Protein AF-A0A8T2Q0E3-F1 (afdb_monomer_lite)

Secondary structure (DSSP, 8-state):
--EEEEEEEEEEEEEEE-TTS-EEEEEEEEEEEEEEE-SSEEEEEEEEEEEES--GGGGSTTPPPPPGGGSSEEEEEEEEEEEEEEEEEE--PPPSS--S-SSS-S-EEEEEEEEEEEEEEE-SSPPPS---------S-EEEEEEEEEEEEEEEE--S-SSBS--EEEEEEEEES-HHHHHHHHH-TTT----GGG--EEEEEEEEEEETTEEEEEEEEEEPPTTS-SPPEEEEEEEEEEE--GGGSSEEEEEEEETTTTEEEEEEEE---

Foldseek 3Di:
DKDKDKDKDKDAQDWDAAPLRDTWTFRIKIKIKIWIDDDFFKIKMKMKIATDDDTPQVPDDPRPDDPLNRDHAIKIKMKIKGKDKDWPDKDPDDDPDDAQDPVQQIWTKMKMKMKMKMKMWTRPDPDPDDDDDDDDDPGTDIDMFIKMKIKIKGWAARNHDFAFRIKIKIKMKIFPGPPVLVVCCVCVPDDDPPVNGFIKMKIKIKTGGGRQKIKMKIWMWTADSNNPDDTDTSWIKIKMWGDGVVVPAWIWIWMATPVVRDIDIDITRDDD

Structure (mmCI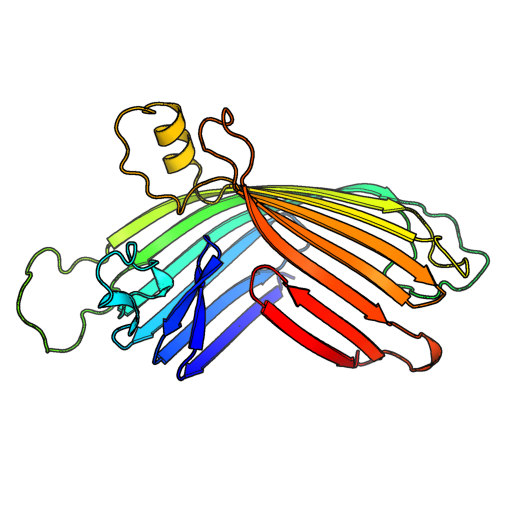F, N/CA/C/O backbone):
data_AF-A0A8T2Q0E3-F1
#
_entry.id   AF-A0A8T2Q0E3-F1
#
loop_
_atom_site.group_PDB
_atom_site.id
_atom_site.type_symbol
_atom_site.label_atom_id
_atom_site.label_alt_id
_atom_site.label_comp_id
_atom_site.label_asym_id
_atom_site.label_entity_id
_atom_site.label_seq_id
_atom_site.pdbx_PDB_ins_code
_atom_site.Cartn_x
_atom_site.Cartn_y
_atom_site.Cartn_z
_atom_site.occupancy
_atom_site.B_iso_or_equiv
_atom_site.auth_seq_id
_atom_site.auth_comp_id
_atom_site.auth_asym_id
_atom_site.auth_atom_id
_atom_site.pdbx_PDB_model_num
ATOM 1 N N . MET A 1 1 ? 20.200 -8.234 14.823 1.00 48.66 1 MET A N 1
ATOM 2 C CA . MET A 1 1 ? 20.503 -9.004 13.596 1.00 48.66 1 MET A CA 1
ATOM 3 C C . MET A 1 1 ? 19.674 -8.435 12.455 1.00 48.66 1 MET A C 1
ATOM 5 O O . MET A 1 1 ? 18.534 -8.058 12.705 1.00 48.66 1 MET A O 1
ATOM 9 N N . LYS A 1 2 ? 20.252 -8.286 11.257 1.00 62.50 2 LYS A N 1
ATOM 10 C CA . LYS A 1 2 ? 19.491 -7.927 10.049 1.00 62.50 2 LYS A CA 1
ATOM 11 C C . LYS A 1 2 ? 18.839 -9.200 9.514 1.00 62.50 2 LYS A C 1
ATOM 13 O O . LYS A 1 2 ? 19.529 -10.211 9.407 1.00 62.50 2 LYS A O 1
ATOM 18 N N . HIS A 1 3 ? 17.543 -9.146 9.239 1.00 80.88 3 HIS A N 1
ATOM 19 C CA . HIS A 1 3 ? 16.812 -10.262 8.647 1.00 80.88 3 HIS A CA 1
ATOM 20 C C . HIS A 1 3 ? 16.815 -10.080 7.132 1.00 80.88 3 HIS A C 1
ATOM 22 O O . HIS A 1 3 ? 16.833 -8.947 6.646 1.00 80.88 3 HIS A O 1
ATOM 28 N N . HIS A 1 4 ? 16.860 -11.183 6.398 1.00 84.38 4 HIS A N 1
ATOM 29 C CA . HIS A 1 4 ? 16.793 -11.165 4.946 1.00 84.38 4 HIS A CA 1
ATOM 30 C C . HIS A 1 4 ? 15.644 -12.063 4.531 1.00 84.38 4 HIS A C 1
ATOM 32 O O . HIS A 1 4 ? 15.614 -13.229 4.923 1.00 84.38 4 HIS A O 1
ATOM 38 N N . ASP A 1 5 ? 14.750 -11.508 3.730 1.00 86.56 5 ASP A N 1
ATOM 39 C CA . ASP A 1 5 ? 13.621 -12.229 3.174 1.00 86.56 5 ASP A CA 1
ATOM 40 C C . ASP A 1 5 ? 13.925 -12.487 1.700 1.00 86.56 5 ASP A C 1
ATOM 42 O O . ASP A 1 5 ? 14.236 -11.564 0.939 1.00 86.56 5 ASP A O 1
ATOM 46 N N . LEU A 1 6 ? 13.901 -13.762 1.317 1.00 88.25 6 LEU A N 1
ATOM 47 C CA . LEU A 1 6 ? 14.068 -14.203 -0.062 1.00 88.25 6 LEU A CA 1
ATOM 48 C C . LEU A 1 6 ? 12.696 -14.598 -0.606 1.00 88.25 6 LEU A C 1
ATOM 50 O O . LEU A 1 6 ? 12.069 -15.528 -0.101 1.00 88.25 6 LEU A O 1
ATOM 54 N N . HIS A 1 7 ? 12.255 -13.911 -1.652 1.00 88.38 7 HIS A N 1
ATOM 55 C CA . HIS A 1 7 ? 11.027 -14.207 -2.372 1.00 88.38 7 HIS A CA 1
ATOM 56 C C . HIS A 1 7 ? 11.367 -14.788 -3.740 1.00 88.38 7 HIS A C 1
ATOM 58 O O . HIS A 1 7 ? 12.168 -14.227 -4.485 1.00 88.38 7 HIS A O 1
ATOM 64 N N . LEU A 1 8 ? 10.744 -15.915 -4.068 1.00 88.06 8 LEU A N 1
ATOM 65 C CA . LEU A 1 8 ? 10.859 -16.557 -5.369 1.00 88.06 8 LEU A CA 1
ATOM 66 C C . LEU A 1 8 ? 9.451 -16.771 -5.911 1.00 88.06 8 LEU A C 1
ATOM 68 O O . LEU A 1 8 ? 8.621 -17.392 -5.248 1.00 88.06 8 LEU A O 1
ATOM 72 N N . GLN A 1 9 ? 9.179 -16.233 -7.094 1.00 85.88 9 GLN A N 1
ATOM 73 C CA . GLN A 1 9 ? 7.881 -16.337 -7.747 1.00 85.88 9 GLN A CA 1
ATOM 74 C C . GLN A 1 9 ? 8.086 -16.839 -9.172 1.00 85.88 9 GLN A C 1
ATOM 76 O O . GLN A 1 9 ? 8.961 -16.369 -9.892 1.00 85.88 9 GLN A O 1
ATOM 81 N N . ALA A 1 10 ? 7.271 -17.802 -9.581 1.00 86.31 10 ALA A N 1
ATOM 82 C CA . ALA A 1 10 ? 7.186 -18.251 -10.959 1.00 86.31 10 ALA A CA 1
ATOM 83 C C . ALA A 1 10 ? 5.709 -18.371 -11.317 1.00 86.31 10 ALA A C 1
ATOM 85 O O . ALA A 1 10 ? 4.925 -18.922 -10.543 1.00 86.31 10 ALA A O 1
ATOM 86 N N . ALA A 1 11 ? 5.334 -17.830 -12.466 1.00 80.94 11 ALA A N 1
ATOM 87 C CA . ALA A 1 11 ? 3.964 -17.800 -12.935 1.00 80.94 11 ALA A CA 1
ATOM 88 C C . ALA A 1 11 ? 3.903 -18.101 -14.435 1.00 80.94 11 ALA A C 1
ATOM 90 O O . ALA A 1 11 ? 4.809 -17.778 -15.209 1.00 80.94 11 ALA A O 1
ATOM 91 N N . TRP A 1 12 ? 2.808 -18.745 -14.825 1.00 81.12 12 TRP A N 1
ATOM 92 C CA . TRP A 1 12 ? 2.491 -19.115 -16.197 1.00 81.12 12 TRP A CA 1
ATOM 93 C C . TRP A 1 12 ? 1.142 -18.490 -16.542 1.00 81.12 12 TRP A C 1
ATOM 95 O O . TRP A 1 12 ? 0.190 -18.668 -15.785 1.00 81.12 12 TRP A O 1
ATOM 105 N N . ASN A 1 13 ? 1.063 -17.771 -17.660 1.00 78.25 13 ASN A N 1
ATOM 106 C CA . ASN A 1 13 ? -0.082 -16.946 -18.055 1.00 78.25 13 ASN A CA 1
ATOM 107 C C . ASN A 1 13 ? -0.510 -15.969 -16.950 1.00 78.25 13 ASN A C 1
ATOM 109 O O . ASN A 1 13 ? -1.675 -15.921 -16.554 1.00 78.25 13 ASN A O 1
ATOM 113 N N . ASP A 1 14 ? 0.459 -15.218 -16.433 1.00 75.12 14 ASP A N 1
ATOM 114 C CA . ASP A 1 14 ? 0.223 -14.253 -15.368 1.00 75.12 14 ASP A CA 1
ATOM 115 C C . ASP A 1 14 ? -0.430 -12.974 -15.907 1.00 75.12 14 ASP A C 1
ATOM 117 O O . ASP A 1 14 ? -0.252 -12.601 -17.070 1.00 75.12 14 ASP A O 1
ATOM 121 N N . LYS A 1 15 ? -1.165 -12.277 -15.043 1.00 73.12 15 LYS A N 1
ATOM 122 C CA . LYS A 1 15 ? -1.735 -10.959 -15.324 1.00 73.12 15 LYS A CA 1
ATOM 123 C C . LYS A 1 15 ? -1.065 -9.939 -14.425 1.00 73.12 15 LYS A C 1
ATOM 125 O O . LYS A 1 15 ? -1.391 -9.844 -13.244 1.00 73.12 15 LYS A O 1
ATOM 130 N N . CYS A 1 16 ? -0.152 -9.147 -14.978 1.00 71.69 16 CYS A N 1
ATOM 131 C CA . CYS A 1 16 ? 0.448 -8.061 -14.218 1.00 71.69 16 CYS A CA 1
ATOM 132 C C . CYS A 1 16 ? -0.367 -6.776 -14.389 1.00 71.69 16 CYS A C 1
ATOM 134 O O . CYS A 1 16 ? -0.924 -6.506 -15.451 1.00 71.69 16 CYS A O 1
ATOM 136 N N . VAL A 1 17 ? -0.448 -5.984 -13.323 1.00 72.12 17 VAL A N 1
ATOM 137 C CA . VAL A 1 17 ? -1.083 -4.665 -13.351 1.00 72.12 17 VAL A CA 1
ATOM 138 C C . VAL A 1 17 ? 0.016 -3.617 -13.339 1.00 72.12 17 VAL A C 1
ATOM 140 O O . VAL A 1 17 ? 0.883 -3.626 -12.463 1.00 72.12 17 VAL A O 1
ATOM 143 N N . ASP A 1 18 ? 0.006 -2.715 -14.314 1.00 71.31 18 ASP A N 1
ATOM 144 C CA . ASP A 1 18 ? 0.984 -1.637 -14.369 1.00 71.31 18 ASP A CA 1
ATOM 145 C C . ASP A 1 18 ? 0.671 -0.509 -13.369 1.00 71.31 18 ASP A C 1
ATOM 147 O O . ASP A 1 18 ? -0.370 -0.467 -12.709 1.00 71.31 18 ASP A O 1
ATOM 151 N N . ARG A 1 19 ? 1.575 0.475 -13.279 1.00 66.06 19 ARG A N 1
ATOM 152 C CA . ARG A 1 19 ? 1.367 1.667 -12.438 1.00 66.06 19 ARG A CA 1
ATOM 153 C C . ARG A 1 19 ? 0.145 2.496 -12.829 1.00 66.06 19 ARG A C 1
ATOM 155 O O . ARG A 1 19 ? -0.215 3.371 -12.053 1.00 66.06 19 ARG A O 1
ATOM 162 N N . ARG A 1 20 ? -0.445 2.289 -14.010 1.00 66.00 20 ARG A N 1
ATOM 163 C CA . ARG A 1 20 ? -1.651 2.973 -14.490 1.00 66.00 20 ARG A CA 1
ATOM 164 C C . ARG A 1 20 ? -2.924 2.198 -14.141 1.00 66.00 20 ARG A C 1
ATOM 166 O O . ARG A 1 20 ? -3.992 2.798 -14.195 1.00 66.00 20 ARG A O 1
ATOM 173 N N . GLY A 1 21 ? -2.811 0.942 -13.713 1.00 65.62 21 GLY A N 1
ATOM 174 C CA . GLY A 1 21 ? -3.941 0.049 -13.476 1.00 65.62 21 GLY A CA 1
ATOM 175 C C . GLY A 1 21 ? -4.335 -0.773 -14.708 1.00 65.62 21 GLY A C 1
ATOM 176 O O . GLY A 1 21 ? -5.372 -1.427 -14.677 1.00 65.62 21 GLY A O 1
ATOM 177 N N . ALA A 1 22 ? -3.549 -0.738 -15.789 1.00 72.00 22 ALA A N 1
ATOM 178 C CA . ALA A 1 22 ? -3.776 -1.568 -16.965 1.00 72.00 22 ALA A CA 1
ATOM 179 C C . ALA A 1 22 ? -3.219 -2.978 -16.743 1.00 72.00 22 ALA A C 1
ATOM 181 O O . ALA A 1 22 ? -2.128 -3.150 -16.194 1.00 72.00 22 ALA A O 1
ATOM 182 N N . TYR A 1 23 ? -3.985 -3.973 -17.184 1.00 72.94 23 TYR A N 1
ATOM 183 C CA . TYR A 1 23 ? -3.590 -5.374 -17.148 1.00 72.94 23 TYR A CA 1
ATOM 184 C C . TYR A 1 23 ? -2.740 -5.716 -18.362 1.00 72.94 23 TYR A C 1
ATOM 186 O O . TYR A 1 23 ? -3.043 -5.291 -19.475 1.00 72.94 23 TYR A O 1
ATOM 194 N N . TRP A 1 24 ? -1.720 -6.529 -18.133 1.00 72.75 24 TRP A N 1
ATOM 195 C CA . TRP A 1 24 ? -0.854 -7.071 -19.162 1.00 72.75 24 TRP A CA 1
ATOM 196 C C . TRP A 1 24 ? -0.735 -8.575 -18.959 1.00 72.75 24 TRP A C 1
ATOM 198 O O . TRP A 1 24 ? -0.371 -9.040 -17.876 1.00 72.75 24 TRP A O 1
ATOM 208 N N . ASN A 1 25 ? -1.036 -9.335 -20.008 1.00 77.25 25 ASN A N 1
ATOM 209 C CA . ASN A 1 25 ? -0.848 -10.780 -19.995 1.00 77.25 25 ASN A CA 1
ATOM 210 C C . ASN A 1 25 ? 0.632 -11.094 -20.245 1.00 77.25 25 ASN A C 1
ATOM 212 O O . ASN A 1 25 ? 1.182 -10.703 -21.281 1.00 77.25 25 ASN A O 1
ATOM 216 N N . ILE A 1 26 ? 1.266 -11.798 -19.308 1.00 74.50 26 ILE A N 1
ATOM 217 C CA . ILE A 1 26 ? 2.651 -12.263 -19.409 1.00 74.50 26 ILE A CA 1
ATOM 218 C C . ILE A 1 26 ? 2.640 -13.795 -19.519 1.00 74.50 26 ILE A C 1
ATOM 220 O O . ILE A 1 26 ? 2.254 -14.468 -18.560 1.00 74.50 26 ILE A O 1
ATOM 224 N N . PRO A 1 27 ? 3.082 -14.373 -20.652 1.00 75.06 27 PRO A N 1
ATOM 225 C CA . PRO A 1 27 ? 3.055 -15.822 -20.856 1.00 75.06 27 PRO A CA 1
ATOM 226 C C . PRO A 1 27 ? 3.870 -16.579 -19.807 1.00 75.06 27 PRO A C 1
ATOM 228 O O . PRO A 1 27 ? 3.364 -17.520 -19.195 1.00 75.06 27 PRO A O 1
ATOM 231 N N . HIS A 1 28 ? 5.100 -16.139 -19.536 1.00 78.94 28 HIS A N 1
ATOM 232 C CA . HIS A 1 28 ? 5.937 -16.707 -18.480 1.00 78.94 28 HIS A CA 1
ATOM 233 C C . HIS A 1 28 ? 6.653 -15.599 -17.719 1.00 78.94 28 HIS A C 1
ATOM 235 O O . HIS A 1 28 ? 7.326 -14.763 -18.327 1.00 78.94 28 HIS A O 1
ATOM 241 N N . ALA A 1 29 ? 6.549 -15.630 -16.392 1.00 81.62 29 ALA A N 1
ATOM 242 C CA . ALA A 1 29 ? 7.253 -14.720 -15.502 1.00 81.62 29 ALA A CA 1
ATOM 243 C C . ALA A 1 29 ? 7.954 -15.510 -14.394 1.00 81.62 29 ALA A C 1
ATOM 245 O O . ALA A 1 29 ? 7.360 -16.384 -13.768 1.00 81.62 29 ALA A O 1
ATOM 246 N N . ALA A 1 30 ? 9.216 -15.191 -14.136 1.00 85.38 30 ALA A N 1
ATOM 247 C CA . ALA A 1 30 ? 9.962 -15.678 -12.988 1.00 85.38 30 ALA A CA 1
ATOM 248 C C . ALA A 1 30 ? 10.685 -14.505 -12.328 1.00 85.38 30 ALA A C 1
ATOM 250 O O . ALA A 1 30 ? 11.350 -13.722 -13.005 1.00 85.38 30 ALA A O 1
ATOM 251 N N . SER A 1 31 ? 10.575 -14.378 -11.012 1.00 86.31 31 SER A N 1
ATOM 252 C CA . SER A 1 31 ? 11.267 -13.353 -10.242 1.00 86.31 31 SER A CA 1
ATOM 253 C C . SER A 1 31 ? 11.925 -13.936 -9.000 1.00 86.31 31 SER A C 1
ATOM 255 O O . SER A 1 31 ? 11.431 -14.875 -8.369 1.00 86.31 31 SER A O 1
ATOM 257 N N . VAL A 1 32 ? 13.081 -13.373 -8.666 1.00 89.19 32 VAL A N 1
ATOM 258 C CA . VAL A 1 32 ? 13.810 -13.657 -7.434 1.00 89.19 32 VAL A CA 1
ATOM 259 C C . VAL A 1 32 ? 14.165 -12.327 -6.804 1.00 89.19 32 VAL A C 1
ATOM 261 O O . VAL A 1 32 ? 14.903 -11.551 -7.402 1.00 89.19 32 VAL A O 1
ATOM 264 N N . ASP A 1 33 ? 13.656 -12.076 -5.604 1.00 89.25 33 ASP A N 1
ATOM 265 C CA . ASP A 1 33 ? 13.860 -10.844 -4.852 1.00 89.25 33 ASP A CA 1
ATOM 266 C C . ASP A 1 33 ? 14.468 -11.143 -3.484 1.00 89.25 33 ASP A C 1
ATOM 268 O O . ASP A 1 33 ? 13.952 -11.952 -2.718 1.00 89.25 33 ASP A O 1
ATOM 272 N N . LEU A 1 34 ? 15.539 -10.434 -3.149 1.00 89.94 34 LEU A N 1
ATOM 273 C CA . LEU A 1 34 ? 16.136 -10.411 -1.823 1.00 89.94 34 LEU A CA 1
ATOM 274 C C . LEU A 1 34 ? 15.872 -9.052 -1.183 1.00 89.94 34 LEU A C 1
ATOM 276 O O . LEU A 1 34 ? 16.268 -8.021 -1.731 1.00 89.94 34 LEU A O 1
ATOM 280 N N . VAL A 1 35 ? 15.249 -9.044 -0.008 1.00 90.19 35 VAL A N 1
ATOM 281 C CA . VAL A 1 35 ? 14.934 -7.830 0.750 1.00 90.19 35 VAL A CA 1
ATOM 282 C C . VAL A 1 35 ? 15.608 -7.895 2.115 1.00 90.19 35 VAL A C 1
ATOM 284 O O . VAL A 1 35 ? 15.463 -8.863 2.854 1.00 90.19 35 VAL A O 1
ATOM 287 N N . SER A 1 36 ? 16.346 -6.847 2.477 1.00 88.38 36 SER A N 1
ATOM 288 C CA . SER A 1 36 ? 16.874 -6.688 3.834 1.00 88.38 36 SER A CA 1
ATOM 289 C C . SER A 1 36 ? 15.837 -6.004 4.724 1.00 88.38 36 SER A C 1
ATOM 291 O O . SER A 1 36 ? 15.464 -4.861 4.465 1.00 88.38 36 SER A O 1
ATOM 293 N N . HIS A 1 37 ? 15.461 -6.640 5.834 1.00 75.25 37 HIS A N 1
ATOM 294 C CA . HIS A 1 37 ? 14.566 -6.085 6.848 1.00 75.25 37 HIS A CA 1
ATOM 295 C C . HIS A 1 37 ? 15.314 -5.759 8.154 1.00 75.25 37 HIS A C 1
ATOM 297 O O . HIS A 1 37 ? 16.123 -6.541 8.669 1.00 75.25 37 HIS A O 1
ATOM 303 N N . GLY A 1 38 ? 15.040 -4.586 8.728 1.00 63.03 38 GLY A N 1
ATOM 304 C CA . GLY A 1 38 ? 15.614 -4.144 9.999 1.00 63.03 38 GLY A CA 1
ATOM 305 C C . GLY A 1 38 ? 14.752 -3.085 10.687 1.00 63.03 38 GLY A C 1
ATOM 306 O O . GLY A 1 38 ? 14.015 -2.352 10.033 1.00 63.03 38 GLY A O 1
ATOM 307 N N . PHE A 1 39 ? 14.847 -2.992 12.018 1.00 54.66 39 PHE A N 1
ATOM 308 C CA . PHE A 1 39 ? 14.133 -1.985 12.809 1.00 54.66 39 PHE A CA 1
ATOM 309 C C . PHE A 1 39 ? 14.729 -0.588 12.568 1.00 54.66 39 PHE A C 1
ATOM 311 O O . PHE A 1 39 ? 15.615 -0.154 13.296 1.00 54.66 39 PHE A O 1
ATOM 318 N N . SER A 1 40 ? 14.210 0.115 11.555 1.00 63.25 40 SER A N 1
ATOM 319 C CA . SER A 1 40 ? 14.574 1.479 11.130 1.00 63.25 40 SER A CA 1
ATOM 320 C C . SER A 1 40 ? 16.021 1.653 10.644 1.00 63.25 40 SER A C 1
ATOM 322 O O . SER A 1 40 ? 16.979 1.257 11.305 1.00 63.25 40 SER A O 1
ATOM 324 N N . GLY A 1 41 ? 16.200 2.287 9.484 1.00 80.88 41 GLY A N 1
ATOM 325 C CA . GLY A 1 41 ? 17.527 2.558 8.930 1.00 80.88 41 GLY A CA 1
ATOM 326 C C . GLY A 1 41 ? 17.649 2.223 7.451 1.00 80.88 41 GLY A C 1
ATOM 327 O O . GLY A 1 41 ? 16.677 2.303 6.701 1.00 80.88 41 GLY A O 1
ATOM 328 N N . ILE A 1 42 ? 18.876 1.896 7.045 1.00 86.12 42 ILE A N 1
ATOM 329 C CA . ILE A 1 42 ? 19.231 1.598 5.657 1.00 86.12 42 ILE A CA 1
ATOM 330 C C . ILE A 1 42 ? 18.869 0.147 5.342 1.00 86.12 42 ILE A C 1
ATOM 332 O O . ILE A 1 42 ? 19.368 -0.783 5.987 1.00 86.12 42 ILE A O 1
ATOM 336 N N . ALA A 1 43 ? 18.047 -0.026 4.318 1.00 89.38 43 ALA A N 1
ATOM 337 C CA . ALA A 1 43 ? 17.650 -1.298 3.751 1.00 89.38 43 ALA A CA 1
ATOM 338 C C . ALA A 1 43 ? 17.951 -1.318 2.249 1.00 89.38 43 ALA A C 1
ATOM 340 O O . ALA A 1 43 ? 18.174 -0.286 1.611 1.00 89.38 43 ALA A O 1
ATOM 341 N N . TYR A 1 44 ? 18.002 -2.520 1.694 1.00 89.69 44 TYR A N 1
ATOM 342 C CA . TYR A 1 44 ? 18.234 -2.728 0.276 1.00 89.69 44 TYR A CA 1
ATOM 343 C C . TYR A 1 44 ? 17.328 -3.844 -0.236 1.00 89.69 44 TYR A C 1
ATOM 345 O O . TYR A 1 44 ? 16.951 -4.746 0.518 1.00 89.69 44 TYR A O 1
ATOM 353 N N . ARG A 1 45 ? 16.989 -3.768 -1.520 1.00 91.50 45 ARG A N 1
ATOM 354 C CA . ARG A 1 45 ? 16.291 -4.812 -2.267 1.00 91.50 45 ARG A CA 1
ATOM 355 C C . ARG A 1 45 ? 17.064 -5.081 -3.544 1.00 91.50 45 ARG A C 1
ATOM 357 O O . ARG A 1 45 ? 17.411 -4.136 -4.242 1.00 91.50 45 ARG A O 1
ATOM 364 N N . VAL A 1 46 ? 17.323 -6.341 -3.852 1.00 91.38 46 VAL A N 1
ATOM 365 C CA . VAL A 1 46 ? 17.926 -6.745 -5.125 1.00 91.38 46 VAL A CA 1
ATOM 366 C C . VAL A 1 46 ? 17.040 -7.808 -5.741 1.00 91.38 46 VAL A C 1
ATOM 368 O O . VAL A 1 46 ? 16.699 -8.775 -5.071 1.00 91.38 46 VAL A O 1
ATOM 371 N N . GLY A 1 47 ? 16.658 -7.602 -6.993 1.00 89.12 47 GLY A N 1
ATOM 372 C CA . GLY A 1 47 ? 15.721 -8.439 -7.718 1.00 89.12 47 GLY A CA 1
ATOM 373 C C . GLY A 1 47 ? 16.222 -8.779 -9.111 1.00 89.12 47 GLY A C 1
ATOM 374 O O . GLY A 1 47 ? 16.824 -7.943 -9.788 1.00 89.12 47 GLY A O 1
ATOM 375 N N . LEU A 1 48 ? 15.954 -10.002 -9.549 1.00 87.56 48 LEU A N 1
ATOM 376 C CA . LEU A 1 48 ? 16.072 -10.425 -10.938 1.00 87.56 48 LEU A CA 1
ATOM 377 C C . LEU A 1 48 ? 14.692 -10.845 -11.424 1.00 87.56 48 LEU A C 1
ATOM 379 O O . LEU A 1 48 ? 14.030 -11.661 -10.789 1.00 87.56 48 LEU A O 1
ATOM 383 N N . TYR A 1 49 ? 14.288 -10.302 -12.563 1.00 84.38 49 TYR A N 1
ATOM 384 C CA . TYR A 1 49 ? 13.013 -10.570 -13.207 1.00 84.38 49 TYR A CA 1
ATOM 385 C C . TYR A 1 49 ? 13.287 -11.113 -14.601 1.00 84.38 49 TYR A C 1
ATOM 387 O O . TYR A 1 49 ? 14.056 -10.532 -15.367 1.00 84.38 49 TYR A O 1
ATOM 395 N N . HIS A 1 50 ? 12.664 -12.234 -14.925 1.00 84.12 50 HIS A N 1
ATOM 396 C CA . HIS A 1 50 ? 12.677 -12.823 -16.245 1.00 84.12 50 HIS A CA 1
ATOM 397 C C . HIS A 1 50 ? 11.247 -12.956 -16.749 1.00 84.12 50 HIS A C 1
ATOM 399 O O . HIS A 1 50 ? 10.419 -13.623 -16.133 1.00 84.12 50 HIS A O 1
ATOM 405 N N . SER A 1 51 ? 10.981 -12.343 -17.889 1.00 78.94 51 SER A N 1
ATOM 406 C CA . SER A 1 51 ? 9.725 -12.444 -18.624 1.00 78.94 51 SER A CA 1
ATOM 407 C C . SER A 1 51 ? 10.026 -13.015 -20.003 1.00 78.94 51 SER A C 1
ATOM 409 O O . SER A 1 51 ? 11.004 -12.625 -20.648 1.00 78.94 51 SER A O 1
ATOM 411 N N . SER A 1 52 ? 9.205 -13.951 -20.474 1.00 71.56 52 SER A N 1
ATOM 412 C CA . SER A 1 52 ? 9.297 -14.459 -21.844 1.00 71.56 52 SER A CA 1
ATOM 413 C C . SER A 1 52 ? 7.924 -14.586 -22.499 1.00 71.56 52 SER A C 1
ATOM 415 O O . SER A 1 52 ? 6.910 -14.797 -21.832 1.00 71.56 52 SER A O 1
ATOM 417 N N . GLY A 1 53 ? 7.923 -14.419 -23.823 1.00 61.06 53 GLY A N 1
ATOM 418 C CA . GLY A 1 53 ? 6.729 -14.384 -24.665 1.00 61.06 53 GLY A CA 1
ATOM 419 C C . GLY A 1 53 ? 6.334 -12.971 -25.111 1.00 61.06 53 GLY A C 1
ATOM 420 O O . GLY A 1 53 ? 6.771 -11.972 -24.543 1.00 61.06 53 GLY A O 1
ATOM 421 N N . ILE A 1 54 ? 5.531 -12.901 -26.173 1.00 59.84 54 ILE A N 1
ATOM 422 C CA . ILE A 1 54 ? 4.942 -11.660 -26.692 1.00 59.84 54 ILE A CA 1
ATOM 423 C C . ILE A 1 54 ? 3.591 -11.487 -25.997 1.00 59.84 54 ILE A C 1
ATOM 425 O O . ILE A 1 54 ? 2.762 -12.395 -26.037 1.00 59.84 54 ILE A O 1
ATOM 429 N N . SER A 1 55 ? 3.377 -10.351 -25.333 1.00 56.41 55 SER A N 1
ATOM 430 C CA . SER A 1 55 ? 2.076 -10.042 -24.735 1.00 56.41 55 SER A CA 1
ATOM 431 C C . SER A 1 55 ? 1.044 -9.840 -25.845 1.00 56.41 55 SER A C 1
ATOM 433 O O . SER A 1 55 ? 1.279 -9.048 -26.752 1.00 56.41 55 SER A O 1
ATOM 435 N N . GLU A 1 56 ? -0.103 -10.520 -25.783 1.00 57.34 56 GLU A N 1
ATOM 436 C CA . GLU A 1 56 ? -1.166 -10.403 -26.801 1.00 57.34 56 GLU A CA 1
ATOM 437 C C . GLU A 1 56 ? -1.659 -8.953 -26.983 1.00 57.34 56 GLU A C 1
ATOM 439 O O . GLU A 1 56 ? -2.093 -8.559 -28.067 1.00 57.34 56 GLU A O 1
ATOM 444 N N . ASP A 1 57 ? -1.529 -8.123 -25.943 1.00 54.22 57 ASP A N 1
ATOM 445 C CA . ASP A 1 57 ? -1.916 -6.712 -25.967 1.00 54.22 57 ASP A CA 1
ATOM 446 C C . ASP A 1 57 ? -0.897 -5.804 -26.679 1.00 54.22 57 ASP A C 1
ATOM 448 O O . ASP A 1 57 ? -1.228 -4.668 -27.018 1.00 54.22 57 ASP A O 1
ATOM 452 N N . SER A 1 58 ? 0.317 -6.284 -26.984 1.00 50.31 58 SER A N 1
ATOM 453 C CA . SER A 1 58 ? 1.325 -5.505 -27.721 1.00 50.31 58 SER A CA 1
ATOM 454 C C . SER A 1 58 ? 1.021 -5.366 -29.215 1.00 50.31 58 SER A C 1
ATOM 456 O O . SER A 1 58 ? 1.666 -4.577 -29.901 1.00 50.31 58 SER A O 1
ATOM 458 N N . THR A 1 59 ? 0.068 -6.145 -29.735 1.00 49.16 59 THR A N 1
ATOM 459 C CA . THR A 1 59 ? -0.350 -6.138 -31.148 1.00 49.16 59 THR A CA 1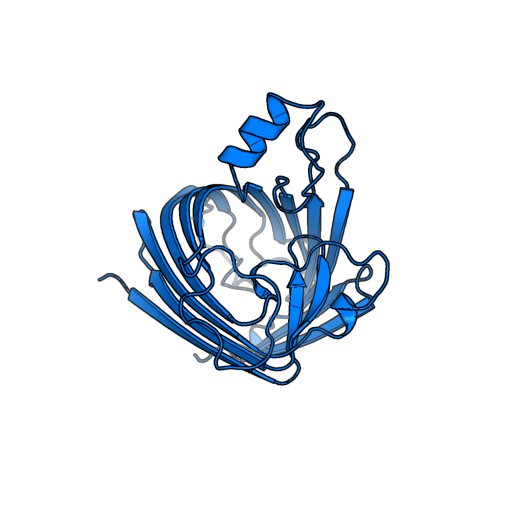
ATOM 460 C C . THR A 1 59 ? -1.602 -5.280 -31.384 1.00 49.16 59 THR A C 1
ATOM 462 O O . THR A 1 59 ? -2.007 -5.080 -32.527 1.00 49.16 59 THR A O 1
ATOM 465 N N . ARG A 1 60 ? -2.229 -4.742 -30.327 1.00 49.09 60 ARG A N 1
ATOM 466 C CA . ARG A 1 60 ? -3.377 -3.835 -30.460 1.00 49.09 60 ARG A CA 1
ATOM 467 C C . ARG A 1 60 ? -2.919 -2.449 -30.914 1.00 49.09 60 ARG A C 1
ATOM 469 O O . ARG A 1 60 ? -2.170 -1.772 -30.211 1.00 49.09 60 ARG A O 1
ATOM 476 N N . GLU A 1 61 ? -3.414 -1.997 -32.066 1.00 36.47 61 GLU A N 1
ATOM 477 C CA . GLU A 1 61 ? -3.228 -0.616 -32.524 1.00 36.47 61 GLU A CA 1
ATOM 478 C C . GLU A 1 61 ? -3.714 0.367 -31.443 1.00 36.47 61 GLU A C 1
ATOM 480 O O . GLU A 1 61 ? -4.869 0.332 -31.020 1.00 36.47 61 GLU A O 1
ATOM 485 N N . GLY A 1 62 ? -2.810 1.226 -30.960 1.00 48.31 62 GLY A N 1
ATOM 486 C CA . GLY A 1 62 ? -3.089 2.197 -29.895 1.00 48.31 62 GLY A CA 1
ATOM 487 C C . GLY A 1 62 ? -2.770 1.732 -28.468 1.00 48.31 62 GLY A C 1
ATOM 488 O O . GLY A 1 62 ? -2.947 2.523 -27.538 1.00 48.31 62 GLY A O 1
ATOM 489 N N . ALA A 1 63 ? -2.270 0.506 -28.267 1.00 50.44 63 ALA A N 1
ATOM 490 C CA . ALA A 1 63 ? -1.732 0.089 -26.975 1.00 50.44 63 ALA A CA 1
ATOM 491 C C . ALA A 1 63 ? -0.513 0.959 -26.618 1.00 50.44 63 ALA A C 1
ATOM 493 O O . ALA A 1 63 ? 0.421 1.114 -27.407 1.00 50.44 63 ALA A O 1
ATOM 494 N N . GLY A 1 64 ? -0.545 1.589 -25.440 1.00 53.16 64 GLY A N 1
ATOM 495 C CA . GLY A 1 64 ? 0.587 2.361 -24.929 1.00 53.16 64 GLY A CA 1
ATOM 496 C C . GLY A 1 64 ? 1.851 1.502 -24.821 1.00 53.16 64 GLY A C 1
ATOM 497 O O . GLY A 1 64 ? 1.788 0.277 -24.831 1.00 53.16 64 GLY A O 1
ATOM 498 N N . GLN A 1 65 ? 3.012 2.146 -24.713 1.00 55.50 65 GLN A N 1
ATOM 499 C CA . GLN A 1 65 ? 4.288 1.444 -24.590 1.00 55.50 65 GLN A CA 1
ATOM 500 C C . GLN A 1 65 ? 4.252 0.443 -23.420 1.00 55.50 65 GLN A C 1
ATOM 502 O O . GLN A 1 65 ? 3.890 0.822 -22.303 1.00 55.50 65 GLN A O 1
ATOM 507 N N . LEU A 1 66 ? 4.610 -0.819 -23.697 1.00 58.38 66 LEU A N 1
ATOM 508 C CA . LEU A 1 66 ? 4.668 -1.901 -22.710 1.00 58.38 66 LEU A CA 1
ATOM 509 C C . LEU A 1 66 ? 5.469 -1.454 -21.477 1.00 58.38 66 LEU A C 1
ATOM 511 O O . LEU A 1 66 ? 6.567 -0.902 -21.635 1.00 58.38 66 LEU A O 1
ATOM 515 N N . PRO A 1 67 ? 4.969 -1.692 -20.251 1.00 60.16 67 PRO A N 1
ATOM 516 C CA . PRO A 1 67 ? 5.746 -1.424 -19.056 1.00 60.16 67 PRO A CA 1
ATOM 517 C C . PRO A 1 67 ? 7.009 -2.285 -19.070 1.00 60.16 67 PRO A C 1
ATOM 519 O O . PRO A 1 67 ? 7.001 -3.430 -19.514 1.00 60.16 67 PRO A O 1
ATOM 522 N N . LEU A 1 68 ? 8.098 -1.737 -18.534 1.00 59.72 68 LEU A N 1
ATOM 523 C CA . LEU A 1 68 ? 9.424 -2.363 -18.553 1.00 59.72 68 LEU A CA 1
ATOM 524 C C . LEU A 1 68 ? 9.442 -3.792 -17.974 1.00 59.72 68 LEU A C 1
ATOM 526 O O . LEU A 1 68 ? 10.217 -4.621 -18.431 1.00 59.72 68 LEU A O 1
ATOM 530 N N . GLY A 1 69 ? 8.562 -4.098 -17.014 1.00 57.53 69 GLY A N 1
ATOM 531 C CA . GLY A 1 69 ? 8.424 -5.438 -16.425 1.00 57.53 69 GLY A CA 1
ATOM 532 C C . GLY A 1 69 ? 7.650 -6.458 -17.273 1.00 57.53 69 GLY A C 1
ATOM 533 O O . GLY A 1 69 ? 7.621 -7.628 -16.912 1.00 57.53 69 GLY A O 1
ATOM 534 N N . ALA A 1 70 ? 7.021 -6.034 -18.373 1.00 59.72 70 ALA A N 1
ATOM 535 C CA . ALA A 1 70 ? 6.304 -6.900 -19.314 1.00 59.72 70 ALA A CA 1
ATOM 536 C C . ALA A 1 70 ? 7.071 -7.110 -20.633 1.00 59.72 70 ALA A C 1
ATOM 538 O O . ALA A 1 70 ? 6.620 -7.868 -21.490 1.00 59.72 70 ALA A O 1
ATOM 539 N N . LEU A 1 71 ? 8.223 -6.451 -20.816 1.00 67.00 71 LEU A N 1
ATOM 540 C CA . LEU A 1 71 ? 9.087 -6.685 -21.971 1.00 67.00 71 LEU A CA 1
ATOM 541 C C . LEU A 1 71 ? 9.771 -8.052 -21.843 1.00 67.00 71 LEU A C 1
ATOM 543 O O . LEU A 1 71 ? 10.208 -8.399 -20.746 1.00 67.00 71 LEU A O 1
ATOM 547 N N . PRO A 1 72 ? 9.903 -8.835 -22.925 1.00 70.38 72 PRO A N 1
ATOM 548 C CA . PRO A 1 72 ? 10.628 -10.097 -22.877 1.00 70.38 72 PRO A CA 1
ATOM 549 C C . PRO A 1 72 ? 12.120 -9.847 -22.613 1.00 70.38 72 PRO A C 1
ATOM 551 O O . PRO A 1 72 ? 12.742 -9.016 -23.272 1.00 70.38 72 PRO A O 1
ATOM 554 N N . GLY A 1 73 ? 12.711 -10.573 -21.663 1.00 77.06 73 GLY A N 1
ATOM 555 C CA . GLY A 1 73 ? 14.128 -10.445 -21.327 1.00 77.06 73 GLY A CA 1
ATOM 556 C C . GLY A 1 73 ? 14.457 -10.782 -19.877 1.00 77.06 73 GLY A C 1
ATOM 557 O O . GLY A 1 73 ? 13.641 -11.323 -19.132 1.00 77.06 73 GLY A O 1
ATOM 558 N N . ILE A 1 74 ? 15.698 -10.486 -19.483 1.00 79.94 74 ILE A N 1
ATOM 559 C CA . ILE A 1 74 ? 16.144 -10.527 -18.085 1.00 79.94 74 ILE A CA 1
ATOM 560 C C . ILE A 1 74 ? 16.434 -9.094 -17.646 1.00 79.94 74 ILE A C 1
ATOM 562 O O . ILE A 1 74 ? 17.276 -8.417 -18.240 1.00 79.94 74 ILE A O 1
ATOM 566 N N . CYS A 1 75 ? 15.750 -8.657 -16.596 1.00 82.44 75 CYS A N 1
ATOM 567 C CA . CYS A 1 75 ? 15.902 -7.356 -15.968 1.00 82.44 75 CYS A CA 1
ATOM 568 C C . CYS A 1 75 ? 16.417 -7.534 -14.538 1.00 82.44 75 CYS A C 1
ATOM 570 O O . CYS A 1 75 ? 15.854 -8.294 -13.754 1.00 82.44 75 CYS A O 1
ATOM 572 N N . GLY A 1 76 ? 17.470 -6.809 -14.179 1.00 87.50 76 GLY A N 1
ATOM 573 C CA . GLY A 1 76 ? 17.936 -6.692 -12.802 1.00 87.50 76 GLY A CA 1
ATOM 574 C C . GLY A 1 76 ? 17.519 -5.363 -12.202 1.00 87.50 76 GLY A C 1
ATOM 575 O O . GLY A 1 76 ? 17.571 -4.334 -12.869 1.00 87.50 76 GLY A O 1
ATOM 576 N N . GLN A 1 77 ? 17.113 -5.373 -10.941 1.00 89.75 77 GLN A N 1
ATOM 577 C CA . GLN A 1 77 ? 16.784 -4.173 -10.184 1.00 89.75 77 GLN A CA 1
ATOM 578 C C . GLN A 1 77 ? 17.493 -4.209 -8.838 1.00 89.75 77 GLN A C 1
ATOM 580 O O . GLN A 1 77 ? 17.533 -5.235 -8.166 1.00 89.75 77 GLN A O 1
ATOM 585 N N . ALA A 1 78 ? 18.049 -3.079 -8.428 1.00 91.19 78 ALA A N 1
ATOM 586 C CA . ALA A 1 78 ? 18.653 -2.911 -7.120 1.00 91.19 78 ALA A CA 1
ATOM 587 C C . ALA A 1 78 ? 18.201 -1.577 -6.533 1.00 91.19 78 ALA A C 1
ATOM 589 O O . ALA A 1 78 ? 18.384 -0.529 -7.145 1.00 91.19 78 ALA A O 1
ATOM 590 N N . ALA A 1 79 ? 17.614 -1.610 -5.345 1.00 91.06 79 ALA A N 1
ATOM 591 C CA . ALA A 1 79 ? 17.169 -0.437 -4.620 1.00 91.06 79 ALA A CA 1
ATOM 592 C C . ALA A 1 79 ? 17.886 -0.332 -3.277 1.00 91.06 79 ALA A C 1
ATOM 594 O O . ALA A 1 79 ? 18.052 -1.324 -2.567 1.00 91.06 79 ALA A O 1
ATOM 595 N N . LEU A 1 80 ? 18.267 0.886 -2.909 1.00 92.25 80 LEU A N 1
ATOM 596 C CA . LEU A 1 80 ? 18.869 1.218 -1.624 1.00 92.25 80 LEU A CA 1
ATOM 597 C C . LEU A 1 80 ? 18.053 2.354 -1.024 1.00 92.25 80 LEU A C 1
ATOM 599 O O . LEU A 1 80 ? 17.893 3.396 -1.658 1.00 92.25 80 LEU A O 1
ATOM 603 N N . TYR A 1 81 ? 17.496 2.153 0.165 1.00 90.94 81 TYR A N 1
ATOM 604 C CA . TYR A 1 81 ? 16.583 3.117 0.762 1.00 90.94 81 TYR A CA 1
ATOM 605 C C . TYR A 1 81 ? 16.782 3.253 2.261 1.00 90.94 81 TYR A C 1
ATOM 607 O O . TYR A 1 81 ? 17.216 2.335 2.955 1.00 90.94 81 TYR A O 1
ATOM 615 N N . TRP A 1 82 ? 16.439 4.430 2.763 1.00 91.62 82 TRP A N 1
ATOM 616 C CA . TRP A 1 82 ? 16.351 4.718 4.177 1.00 91.62 82 TRP A CA 1
ATOM 617 C C . TRP A 1 82 ? 14.891 4.944 4.540 1.00 91.62 82 TRP A C 1
ATOM 619 O O . TRP A 1 82 ? 14.246 5.863 4.039 1.00 91.62 82 TRP A O 1
ATOM 629 N N . GLU A 1 83 ? 14.385 4.101 5.434 1.00 91.25 83 GLU A N 1
ATOM 630 C CA . GLU A 1 83 ? 13.069 4.255 6.037 1.00 91.25 83 GLU A CA 1
ATOM 631 C C . GLU A 1 83 ? 13.168 4.813 7.462 1.00 91.25 83 GLU A C 1
ATOM 633 O O . GLU A 1 83 ? 13.958 4.350 8.296 1.00 91.25 83 GLU A O 1
ATOM 638 N N . LYS A 1 84 ? 12.303 5.784 7.767 1.00 90.81 84 LYS A N 1
ATOM 639 C CA . LYS A 1 84 ? 12.103 6.313 9.113 1.00 90.81 84 LYS A CA 1
ATOM 640 C C . LYS A 1 84 ? 10.623 6.304 9.464 1.00 90.81 84 LYS A C 1
ATOM 642 O O . LYS A 1 84 ? 9.801 6.896 8.772 1.00 90.81 84 LYS A O 1
ATOM 647 N N . LYS A 1 85 ? 10.304 5.683 10.596 1.00 91.12 85 LYS A N 1
ATOM 648 C CA . LYS A 1 85 ? 8.974 5.684 11.207 1.00 91.12 85 LYS A CA 1
ATOM 649 C C . LYS A 1 85 ? 9.064 6.369 12.565 1.00 91.12 85 LYS A C 1
ATOM 651 O O . LYS A 1 85 ? 9.960 6.072 13.352 1.00 91.12 85 LYS A O 1
ATOM 656 N N . LYS A 1 86 ? 8.164 7.309 12.831 1.00 92.50 86 LYS A N 1
ATOM 657 C CA . LYS A 1 86 ? 8.065 8.041 14.092 1.00 92.50 86 LYS A CA 1
ATOM 658 C C . LYS A 1 86 ? 6.642 7.932 14.611 1.00 92.50 86 LYS A C 1
ATOM 660 O O . LYS A 1 86 ? 5.718 8.482 14.020 1.00 92.50 86 LYS A O 1
ATOM 665 N N . GLU A 1 87 ? 6.481 7.241 15.730 1.00 93.12 87 GLU A N 1
ATOM 666 C CA . GLU A 1 87 ? 5.237 7.260 16.493 1.00 93.12 87 GLU A CA 1
ATOM 667 C C . GLU A 1 87 ? 5.139 8.627 17.182 1.00 93.12 87 GLU A C 1
ATOM 669 O O . GLU A 1 87 ? 5.948 8.958 18.049 1.00 93.12 87 GLU A O 1
ATOM 674 N N . ILE A 1 88 ? 4.217 9.468 16.710 1.00 94.19 88 ILE A N 1
ATOM 675 C CA . ILE A 1 88 ? 3.981 10.813 17.252 1.00 94.19 88 ILE A CA 1
ATOM 676 C C . ILE A 1 88 ? 3.224 10.698 18.569 1.00 94.19 88 ILE A C 1
ATOM 678 O O . ILE A 1 88 ? 3.515 11.409 19.528 1.00 94.19 88 ILE A O 1
ATOM 682 N N . TRP A 1 89 ? 2.246 9.800 18.602 1.00 93.62 89 TRP A N 1
ATOM 683 C CA . TRP A 1 89 ? 1.395 9.590 19.753 1.00 93.62 89 TRP A CA 1
ATOM 684 C C . TRP A 1 89 ? 0.942 8.139 19.802 1.00 93.62 89 TRP A C 1
ATOM 686 O O . TRP A 1 89 ? 0.708 7.517 18.768 1.00 93.62 89 TRP A O 1
ATOM 696 N N . LYS A 1 90 ? 0.798 7.616 21.013 1.00 90.69 90 LYS A N 1
ATOM 697 C CA . LYS A 1 90 ? 0.200 6.316 21.277 1.00 90.69 90 LYS A CA 1
ATOM 698 C C . LYS A 1 90 ? -0.472 6.366 22.627 1.00 90.69 90 LYS A C 1
ATOM 700 O O . LYS A 1 90 ? 0.144 6.805 23.603 1.00 90.69 90 LYS A O 1
ATOM 705 N N . ASP A 1 91 ? -1.706 5.892 22.688 1.00 87.19 91 ASP A N 1
ATOM 706 C CA . ASP A 1 91 ? -2.351 5.697 23.970 1.00 87.19 91 ASP A CA 1
ATOM 707 C C . ASP A 1 91 ? -1.710 4.505 24.692 1.00 87.19 91 ASP A C 1
ATOM 709 O O . ASP A 1 91 ? -1.591 3.405 24.148 1.00 87.19 91 ASP A O 1
ATOM 713 N N . ARG A 1 92 ? -1.245 4.749 25.918 1.00 80.62 92 ARG A N 1
ATOM 714 C CA . ARG A 1 92 ? -0.588 3.755 26.781 1.00 80.62 92 ARG A CA 1
ATOM 715 C C . ARG A 1 92 ? -1.458 3.342 27.963 1.00 80.62 92 ARG A C 1
ATOM 717 O O . ARG A 1 92 ? -0.979 2.641 28.852 1.00 80.62 92 ARG A O 1
ATOM 724 N N . ARG A 1 93 ? -2.706 3.808 28.022 1.00 80.25 93 ARG A N 1
ATOM 725 C CA . ARG A 1 93 ? -3.618 3.455 29.109 1.00 80.25 93 ARG A CA 1
ATOM 726 C C . ARG A 1 93 ? -3.906 1.957 29.086 1.00 80.25 93 ARG A C 1
ATOM 728 O O . ARG A 1 93 ? -4.164 1.378 28.032 1.00 80.25 93 ARG A O 1
ATOM 735 N N . SER A 1 94 ? -3.869 1.347 30.271 1.00 68.38 94 SER A N 1
ATOM 736 C CA . SER A 1 94 ? -4.338 -0.025 30.443 1.00 68.38 94 SER A CA 1
ATOM 737 C C . SER A 1 94 ? -5.833 -0.070 30.158 1.00 68.38 94 SER A C 1
ATOM 739 O O . SER A 1 94 ? -6.593 0.774 30.642 1.00 68.38 94 SER A O 1
ATOM 741 N N . GLN A 1 95 ? -6.239 -1.029 29.340 1.00 70.69 95 GLN A N 1
ATOM 742 C CA . GLN A 1 95 ? -7.619 -1.154 28.917 1.00 70.69 95 GLN A CA 1
ATOM 743 C C . GLN A 1 95 ? -8.428 -1.962 29.932 1.00 70.69 95 GLN A C 1
ATOM 745 O O . GLN A 1 95 ? -7.998 -3.050 30.312 1.00 70.69 95 GLN A O 1
ATOM 750 N N . PRO A 1 96 ? -9.604 -1.465 30.364 1.00 72.06 96 PRO A N 1
ATOM 751 C CA . PRO A 1 96 ? -10.422 -2.159 31.356 1.00 72.06 96 PRO A CA 1
ATOM 752 C C . PRO A 1 96 ? -11.047 -3.450 30.811 1.00 72.06 96 PRO A C 1
ATOM 754 O O . PRO A 1 96 ? -11.330 -4.360 31.581 1.00 72.06 96 PRO A O 1
ATOM 757 N N . HIS A 1 97 ? -11.260 -3.528 29.494 1.00 75.69 97 HIS A N 1
ATOM 758 C CA . HIS A 1 97 ? -11.870 -4.668 28.818 1.00 75.69 97 HIS A CA 1
ATOM 759 C C . HIS A 1 97 ? -10.981 -5.149 27.678 1.00 75.69 97 HIS A C 1
ATOM 761 O O . HIS A 1 97 ? -10.236 -4.370 27.075 1.00 75.69 97 HIS A O 1
ATOM 767 N N . LYS A 1 98 ? -11.086 -6.443 27.371 1.00 78.62 98 LYS A N 1
ATOM 768 C CA . LYS A 1 98 ? -10.387 -7.039 26.239 1.00 78.62 98 LYS A CA 1
ATOM 769 C C . LYS A 1 98 ? -11.014 -6.531 24.927 1.00 78.62 98 LYS A C 1
ATOM 771 O O . LYS A 1 98 ? -12.237 -6.590 24.802 1.00 78.62 98 LYS A O 1
ATOM 776 N N . PRO A 1 99 ? -10.217 -6.002 23.989 1.00 80.62 99 PRO A N 1
ATOM 777 C CA . PRO A 1 99 ? -10.712 -5.494 22.714 1.00 80.62 99 PRO A CA 1
ATOM 778 C C . PRO A 1 99 ? -11.094 -6.649 21.779 1.00 80.62 99 PRO A C 1
ATOM 780 O O . PRO A 1 99 ? -10.480 -7.712 21.836 1.00 80.62 99 PRO A O 1
ATOM 783 N N . PHE A 1 100 ? -12.036 -6.420 20.858 1.00 77.69 100 PHE A N 1
ATOM 784 C CA . PHE A 1 100 ? -12.399 -7.396 19.820 1.00 77.69 100 PHE A CA 1
ATOM 785 C C . PHE A 1 100 ? -11.215 -7.761 18.910 1.00 77.69 100 PHE A C 1
ATOM 787 O O . PHE A 1 100 ? -11.176 -8.859 18.362 1.00 77.69 100 PHE A O 1
ATOM 794 N N . ASN A 1 101 ? -10.250 -6.847 18.752 1.00 75.62 101 ASN A N 1
ATOM 795 C CA . ASN A 1 101 ? -9.027 -7.052 17.983 1.00 75.62 101 ASN A CA 1
ATOM 796 C C . ASN A 1 101 ? -7.820 -6.460 18.734 1.00 75.62 101 ASN A C 1
ATOM 798 O O . ASN A 1 101 ? -7.720 -5.247 18.910 1.00 75.62 101 ASN A O 1
ATOM 802 N N . LEU A 1 102 ? -6.890 -7.324 19.154 1.00 70.06 102 LEU A N 1
ATOM 803 C CA . LEU A 1 102 ? -5.691 -6.958 19.923 1.00 70.06 102 LEU A CA 1
ATOM 804 C C . LEU A 1 102 ? -4.634 -6.204 19.100 1.00 70.06 102 LEU A C 1
ATOM 806 O O . LEU A 1 102 ? -3.854 -5.440 19.665 1.00 70.06 102 LEU A O 1
ATOM 810 N N . LEU A 1 103 ? -4.577 -6.413 17.781 1.00 70.50 103 LEU A N 1
ATOM 811 C CA . LEU A 1 103 ? -3.582 -5.757 16.922 1.00 70.50 103 LEU A CA 1
ATOM 812 C C . LEU A 1 103 ? -3.898 -4.268 16.727 1.00 70.50 103 LEU A C 1
ATOM 814 O O . LEU A 1 103 ? -2.987 -3.444 16.607 1.00 70.50 103 LEU A O 1
ATOM 818 N N . ASP A 1 104 ? -5.188 -3.935 16.756 1.00 75.56 104 ASP A N 1
ATOM 819 C CA . ASP A 1 104 ? -5.720 -2.601 16.488 1.00 75.56 104 ASP A CA 1
ATOM 820 C C . ASP A 1 104 ? -6.339 -1.943 17.731 1.00 75.56 104 ASP A C 1
ATOM 822 O O . ASP A 1 104 ? -7.039 -0.938 17.642 1.00 75.56 104 ASP A O 1
ATOM 826 N N . SER A 1 105 ? -6.050 -2.457 18.924 1.00 76.12 105 SER A N 1
ATOM 827 C CA . SER A 1 105 ? -6.640 -1.936 20.157 1.00 76.12 105 SER A CA 1
ATOM 828 C C . SER A 1 105 ? -5.990 -0.660 20.678 1.00 76.12 105 SER A C 1
ATOM 830 O O . SER A 1 105 ? -6.527 -0.032 21.580 1.00 76.12 105 SER A O 1
ATOM 832 N N . CYS A 1 106 ? -4.810 -0.288 20.187 1.00 83.06 106 CYS A N 1
ATOM 833 C CA . CYS A 1 106 ? -4.048 0.839 20.721 1.00 83.06 106 CYS A CA 1
ATOM 834 C C . CYS A 1 106 ? -4.104 2.033 19.763 1.00 83.06 106 CYS A C 1
ATOM 836 O O . CYS A 1 106 ? -3.380 2.012 18.761 1.00 83.06 106 CYS A O 1
ATOM 838 N N . PRO A 1 107 ? -4.888 3.083 20.084 1.00 89.56 107 PRO A N 1
ATOM 839 C CA . PRO A 1 107 ? -4.861 4.333 19.343 1.00 89.56 107 PRO A CA 1
ATOM 840 C C . PRO A 1 107 ? -3.434 4.846 19.183 1.00 89.56 107 PRO A C 1
ATOM 842 O O . PRO A 1 107 ? -2.651 4.865 20.140 1.00 89.56 107 PRO A O 1
ATOM 845 N N . ARG A 1 108 ? -3.093 5.266 17.969 1.00 92.69 108 ARG A N 1
ATOM 846 C CA . ARG A 1 108 ? -1.747 5.724 17.630 1.00 92.69 108 ARG A CA 1
ATOM 847 C C . ARG A 1 108 ? -1.762 6.662 16.440 1.00 92.69 108 ARG A C 1
ATOM 849 O O . ARG A 1 108 ? -2.616 6.578 15.567 1.00 92.69 108 ARG A O 1
ATOM 856 N N . VAL A 1 109 ? -0.769 7.534 16.402 1.00 94.50 109 VAL A N 1
ATOM 857 C CA . VAL A 1 109 ? -0.460 8.387 15.262 1.00 94.50 109 VAL A CA 1
ATOM 858 C C . VAL A 1 109 ? 0.979 8.117 14.863 1.00 94.50 109 VAL A C 1
ATOM 860 O O . VAL A 1 109 ? 1.901 8.300 15.661 1.00 94.50 109 VAL A O 1
ATOM 863 N N . LEU A 1 110 ? 1.169 7.682 13.624 1.00 94.69 110 LEU A N 1
ATOM 864 C CA . LEU A 1 110 ? 2.452 7.321 13.050 1.00 94.69 110 LEU A CA 1
ATOM 865 C C . LEU A 1 110 ? 2.738 8.206 11.838 1.00 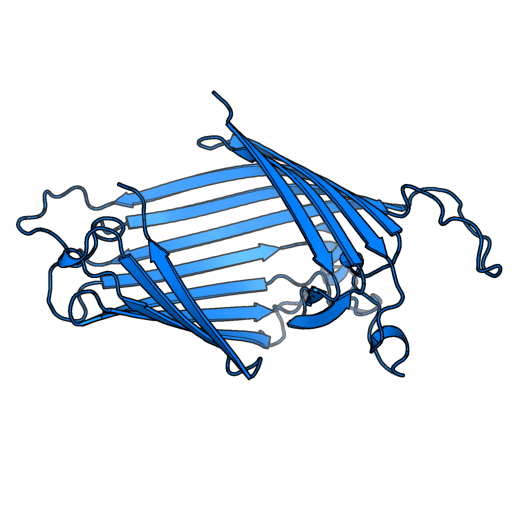94.69 110 LEU A C 1
ATOM 867 O O . LEU A 1 110 ? 1.905 8.370 10.952 1.00 94.69 110 LEU A O 1
ATOM 871 N N . LEU A 1 111 ? 3.955 8.731 11.788 1.00 94.94 111 LEU A N 1
ATOM 872 C CA . LEU A 1 111 ? 4.533 9.339 10.601 1.00 94.94 111 LEU A CA 1
ATOM 873 C C . LEU A 1 111 ? 5.589 8.393 10.034 1.00 94.94 111 LEU A C 1
ATOM 875 O O . LEU A 1 111 ? 6.403 7.844 10.775 1.00 94.94 111 LEU A O 1
ATOM 879 N N . SER A 1 112 ? 5.597 8.214 8.724 1.00 93.31 112 SER A N 1
ATOM 880 C CA . SER A 1 112 ? 6.548 7.370 8.011 1.00 93.31 112 SER A CA 1
ATOM 881 C C . SER A 1 112 ? 7.104 8.108 6.804 1.00 93.31 112 SER A C 1
ATOM 883 O O . SER A 1 112 ? 6.426 8.938 6.202 1.00 93.31 112 SER A O 1
ATOM 885 N N . GLY A 1 113 ? 8.353 7.825 6.467 1.00 92.88 113 GLY A N 1
ATOM 886 C CA . GLY A 1 113 ? 8.989 8.351 5.275 1.00 92.88 113 GLY A CA 1
ATOM 887 C C . GLY A 1 113 ? 10.064 7.403 4.777 1.00 92.88 113 GLY A C 1
ATOM 888 O O . GLY A 1 113 ? 10.756 6.767 5.576 1.00 92.88 113 GLY A O 1
ATOM 889 N N . VAL A 1 114 ? 10.190 7.322 3.460 1.00 92.56 114 VAL A N 1
ATOM 890 C CA . VAL A 1 114 ? 11.202 6.531 2.766 1.00 92.56 114 VAL A CA 1
ATOM 891 C C . VAL A 1 114 ? 11.848 7.407 1.711 1.00 92.56 114 VAL A C 1
ATOM 893 O O . VAL A 1 114 ? 11.159 8.100 0.974 1.00 92.56 114 VAL A O 1
ATOM 896 N N . ILE A 1 115 ? 13.170 7.364 1.618 1.00 92.88 115 ILE A N 1
ATOM 897 C CA . ILE A 1 115 ? 13.914 7.963 0.509 1.00 92.88 115 ILE A CA 1
ATOM 898 C C . ILE A 1 115 ? 14.904 6.916 0.021 1.00 92.88 115 ILE A C 1
ATOM 900 O O . ILE A 1 115 ? 15.579 6.285 0.836 1.00 92.88 115 ILE A O 1
ATOM 904 N N . GLY A 1 116 ? 14.998 6.718 -1.289 1.00 92.12 116 GLY A N 1
ATOM 905 C CA . GLY A 1 116 ? 15.892 5.722 -1.855 1.00 92.12 116 GLY A CA 1
ATOM 906 C C . GLY A 1 116 ? 16.270 5.977 -3.302 1.00 92.12 116 GLY A C 1
ATOM 907 O O . GLY A 1 116 ? 15.716 6.841 -3.977 1.00 92.12 116 GLY A O 1
ATOM 908 N N . GLY A 1 117 ? 17.249 5.206 -3.758 1.00 91.81 117 GLY A N 1
ATOM 909 C CA . GLY A 1 117 ? 17.652 5.117 -5.152 1.00 91.81 117 GLY A CA 1
ATOM 910 C C . GLY A 1 117 ? 17.342 3.736 -5.708 1.00 91.81 117 GLY A C 1
ATOM 911 O O . GLY A 1 117 ? 17.458 2.741 -4.994 1.00 91.81 117 GLY A O 1
ATOM 912 N N . LEU A 1 118 ? 16.955 3.687 -6.977 1.00 90.12 118 LEU A N 1
ATOM 913 C CA . LEU A 1 118 ? 16.712 2.485 -7.759 1.00 90.12 118 LEU A CA 1
ATOM 914 C C . LEU A 1 118 ? 17.664 2.481 -8.955 1.00 90.12 118 LEU A C 1
ATOM 916 O O . LEU A 1 118 ? 17.768 3.463 -9.684 1.00 90.12 118 LEU A O 1
ATOM 920 N N . VAL A 1 119 ? 18.331 1.360 -9.175 1.00 89.00 119 VAL A N 1
ATOM 921 C CA . VAL A 1 119 ? 19.101 1.073 -10.380 1.00 89.00 119 VAL A CA 1
ATOM 922 C C . VAL A 1 119 ? 18.420 -0.088 -11.080 1.00 89.00 119 VAL A C 1
ATOM 924 O O . VAL A 1 119 ? 18.188 -1.127 -10.467 1.00 89.00 119 VAL A O 1
ATOM 927 N N . THR A 1 120 ? 18.101 0.087 -12.355 1.00 85.88 120 THR A N 1
ATOM 928 C CA . THR A 1 120 ? 17.504 -0.951 -13.196 1.00 85.88 120 THR A CA 1
ATOM 929 C C . THR A 1 120 ? 18.436 -1.226 -14.365 1.00 85.88 120 THR A C 1
ATOM 931 O O . THR A 1 120 ? 18.923 -0.293 -14.997 1.00 85.88 120 THR A O 1
ATOM 934 N N . ALA A 1 121 ? 18.702 -2.497 -14.642 1.00 85.38 121 ALA A N 1
ATOM 935 C CA . ALA A 1 121 ? 19.505 -2.957 -15.764 1.00 85.38 121 ALA A CA 1
ATOM 936 C C . ALA A 1 121 ? 18.670 -3.915 -16.617 1.00 85.38 121 ALA A C 1
ATOM 938 O O . ALA A 1 121 ? 18.271 -4.983 -16.158 1.00 85.38 121 ALA A O 1
ATOM 939 N N . GLU A 1 122 ? 18.404 -3.527 -17.855 1.00 78.94 122 GLU A N 1
ATOM 940 C CA . GLU A 1 122 ? 17.590 -4.288 -18.805 1.00 78.94 122 GLU A CA 1
ATOM 941 C C . GLU A 1 122 ? 18.477 -5.133 -19.728 1.00 78.94 122 GLU A C 1
ATOM 943 O O . GLU A 1 122 ? 19.645 -4.807 -19.941 1.00 78.94 122 GLU A O 1
ATOM 948 N N . ASN A 1 123 ? 17.912 -6.188 -20.323 1.00 70.62 123 ASN A N 1
ATOM 949 C CA . ASN A 1 123 ? 18.586 -7.048 -21.304 1.00 70.62 123 ASN A CA 1
ATOM 950 C C . ASN A 1 123 ? 19.911 -7.649 -20.800 1.00 70.62 123 ASN A C 1
ATOM 952 O O . ASN A 1 123 ? 20.899 -7.713 -21.530 1.00 70.62 123 ASN A O 1
ATOM 956 N N . LEU A 1 124 ? 19.929 -8.143 -19.554 1.00 60.31 124 LEU A N 1
ATOM 957 C CA . LEU A 1 124 ? 21.116 -8.761 -18.939 1.00 60.31 124 LEU A CA 1
ATOM 958 C C . LEU A 1 124 ? 21.615 -10.019 -19.673 1.00 60.31 124 LEU A C 1
ATOM 960 O O . LEU A 1 124 ? 22.752 -10.443 -19.472 1.00 60.31 124 LEU A O 1
ATOM 964 N N . ARG A 1 125 ? 20.787 -10.616 -20.535 1.00 59.38 125 ARG A N 1
ATOM 965 C CA . ARG A 1 125 ? 21.170 -11.713 -21.424 1.00 59.38 125 ARG A CA 1
ATOM 966 C C . ARG A 1 125 ? 20.527 -11.468 -22.785 1.00 59.38 125 ARG A C 1
ATOM 968 O O . ARG A 1 125 ? 19.304 -11.397 -22.875 1.00 59.38 125 ARG A O 1
ATOM 975 N N . GLY A 1 126 ? 21.353 -11.301 -23.819 1.00 48.66 126 GLY A N 1
ATOM 976 C CA . GLY A 1 126 ? 20.885 -11.206 -25.200 1.00 48.66 126 GLY A CA 1
ATOM 977 C C . GLY A 1 126 ? 20.042 -12.432 -25.536 1.00 48.66 126 GLY A C 1
ATOM 978 O O . GLY A 1 126 ? 20.468 -13.556 -25.266 1.00 48.66 126 GLY A O 1
ATOM 979 N N . GLY A 1 127 ? 18.835 -12.204 -26.051 1.00 43.97 127 GLY A N 1
ATOM 980 C CA . GLY A 1 127 ? 17.931 -13.274 -26.456 1.00 43.97 127 GLY A CA 1
ATOM 981 C C . GLY A 1 127 ? 18.616 -14.227 -27.432 1.00 43.97 127 GLY A C 1
ATOM 982 O O . GLY A 1 127 ? 19.326 -13.799 -28.347 1.00 43.97 127 GLY A O 1
ATOM 983 N N . ASP A 1 128 ? 18.420 -15.525 -27.218 1.00 40.56 128 ASP A N 1
ATOM 984 C CA . ASP A 1 128 ? 18.906 -16.548 -28.130 1.00 40.56 128 ASP A CA 1
ATOM 985 C C . ASP A 1 128 ? 18.120 -16.454 -29.454 1.00 40.56 128 ASP A C 1
ATOM 987 O O . ASP A 1 128 ? 16.897 -16.543 -29.486 1.00 40.56 128 ASP A O 1
ATOM 991 N N . ARG A 1 129 ? 18.861 -16.181 -30.532 1.00 46.94 129 ARG A N 1
ATOM 992 C CA . ARG A 1 129 ? 18.563 -16.340 -31.971 1.00 46.94 129 ARG A CA 1
ATOM 993 C C . ARG A 1 129 ? 17.114 -16.664 -32.408 1.00 46.94 129 ARG A C 1
ATOM 995 O O . ARG A 1 129 ? 16.833 -17.790 -32.795 1.00 46.94 129 ARG A O 1
ATOM 1002 N N . GLN A 1 130 ? 16.288 -15.631 -32.558 1.00 42.53 130 GLN A N 1
ATOM 1003 C CA . GLN A 1 130 ? 15.300 -15.398 -33.638 1.00 42.53 130 GLN A CA 1
ATOM 1004 C C . GLN A 1 130 ? 14.537 -14.143 -33.196 1.00 42.53 130 GLN A C 1
ATOM 1006 O O . GLN A 1 130 ? 13.721 -14.207 -32.299 1.00 42.53 130 GLN A O 1
ATOM 1011 N N . GLU A 1 131 ? 14.918 -12.933 -33.589 1.00 37.34 131 GLU A N 1
ATOM 1012 C CA . GLU A 1 131 ? 14.550 -12.337 -34.868 1.00 37.34 131 GLU A CA 1
ATOM 1013 C C . GLU A 1 131 ? 15.574 -11.250 -35.231 1.00 37.34 131 GLU A C 1
ATOM 1015 O O . GLU A 1 131 ? 15.833 -10.299 -34.492 1.00 37.34 131 GLU A O 1
ATOM 1020 N N . ARG A 1 132 ? 16.193 -11.400 -36.404 1.00 41.03 132 ARG A N 1
ATOM 1021 C CA . ARG A 1 132 ? 16.920 -10.314 -37.064 1.00 41.03 132 ARG A CA 1
ATOM 1022 C C . ARG A 1 132 ? 15.904 -9.235 -37.426 1.00 41.03 132 ARG A C 1
ATOM 1024 O O . ARG A 1 132 ? 15.058 -9.518 -38.264 1.00 41.03 132 ARG A O 1
ATOM 1031 N N . LEU A 1 133 ? 16.063 -8.031 -36.869 1.00 42.66 133 LEU A N 1
ATOM 1032 C CA . LEU A 1 133 ? 16.068 -6.730 -37.570 1.00 42.66 133 LEU A CA 1
ATOM 1033 C C . LEU A 1 133 ? 15.853 -5.563 -36.583 1.00 42.66 133 LEU A C 1
ATOM 1035 O O . LEU A 1 133 ? 14.842 -4.898 -36.674 1.00 42.66 133 LEU A O 1
ATOM 1039 N N . VAL A 1 134 ? 16.799 -5.288 -35.675 1.00 36.34 134 VAL A N 1
ATOM 1040 C CA . VAL A 1 134 ? 17.281 -3.928 -35.319 1.00 36.34 134 VAL A CA 1
ATOM 1041 C C . VAL A 1 134 ? 18.603 -4.123 -34.563 1.00 36.34 134 VAL A C 1
ATOM 1043 O O . VAL A 1 134 ? 18.625 -4.386 -33.366 1.00 36.34 134 VAL A O 1
ATOM 1046 N N . LEU A 1 135 ? 19.736 -4.028 -35.259 1.00 45.28 135 LEU A N 1
ATOM 1047 C CA . LEU A 1 135 ? 21.029 -3.865 -34.595 1.00 45.28 135 LEU A CA 1
ATOM 1048 C C . LEU A 1 135 ? 21.160 -2.408 -34.143 1.00 45.28 135 LEU A C 1
ATOM 1050 O O . LEU A 1 135 ? 21.494 -1.545 -34.955 1.00 45.28 135 LEU A O 1
ATOM 1054 N N . ARG A 1 136 ? 20.952 -2.147 -32.850 1.00 39.12 136 ARG A N 1
ATOM 1055 C CA . ARG A 1 136 ? 21.716 -1.126 -32.124 1.00 39.12 136 ARG A CA 1
ATOM 1056 C C . ARG A 1 136 ? 21.694 -1.411 -30.619 1.00 39.12 136 ARG A C 1
ATOM 1058 O O . ARG A 1 136 ? 20.641 -1.391 -29.999 1.00 39.12 136 ARG A O 1
ATOM 1065 N N . ASP A 1 137 ? 22.897 -1.652 -30.105 1.00 41.34 137 ASP A N 1
ATOM 1066 C CA . ASP A 1 137 ? 23.320 -1.729 -28.702 1.00 41.34 137 ASP A CA 1
ATOM 1067 C C . ASP A 1 137 ? 23.068 -3.045 -27.943 1.00 41.34 137 ASP A C 1
ATOM 1069 O O . ASP A 1 137 ? 22.117 -3.217 -27.192 1.00 41.34 137 ASP A O 1
ATOM 1073 N N . SER A 1 138 ? 24.047 -3.952 -28.060 1.00 51.84 138 SER A N 1
ATOM 1074 C CA . SER A 1 138 ? 24.238 -5.167 -27.246 1.00 51.84 138 SER A CA 1
ATOM 1075 C C . SER A 1 138 ? 24.634 -4.892 -25.782 1.00 51.84 138 SER A C 1
ATOM 1077 O O . SER A 1 138 ? 25.224 -5.758 -25.134 1.00 51.84 138 SER A O 1
ATOM 1079 N N . PHE A 1 139 ? 24.378 -3.687 -25.267 1.00 56.91 139 PHE A N 1
ATOM 1080 C CA . PHE A 1 139 ? 24.705 -3.304 -23.896 1.00 56.91 139 PHE A CA 1
ATOM 1081 C C . PHE A 1 139 ? 23.438 -3.285 -23.043 1.00 56.91 139 PHE A C 1
ATOM 1083 O O . PHE A 1 139 ? 22.399 -2.813 -23.512 1.00 56.91 139 PHE A O 1
ATOM 1090 N N . PRO A 1 140 ? 23.503 -3.764 -21.789 1.00 64.88 140 PRO A N 1
ATOM 1091 C CA . PRO A 1 140 ? 22.367 -3.662 -20.894 1.00 64.88 140 PRO A CA 1
ATOM 1092 C C . PRO A 1 140 ? 22.021 -2.185 -20.694 1.00 64.88 140 PRO A C 1
ATOM 1094 O O . PRO A 1 140 ? 22.891 -1.370 -20.368 1.00 64.88 140 PRO A O 1
ATOM 1097 N N . ARG A 1 141 ? 20.754 -1.818 -20.908 1.00 75.62 141 ARG A N 1
ATOM 1098 C CA . ARG A 1 141 ? 20.295 -0.448 -20.666 1.00 75.62 141 ARG A CA 1
ATOM 1099 C C . ARG A 1 141 ? 20.211 -0.250 -19.160 1.00 75.62 141 ARG A C 1
ATOM 1101 O O . ARG A 1 141 ? 19.395 -0.887 -18.499 1.00 75.62 141 ARG A O 1
ATOM 1108 N N . ILE A 1 142 ? 21.066 0.615 -18.625 1.00 80.56 142 ILE A N 1
ATOM 1109 C CA . ILE A 1 142 ? 21.081 0.952 -17.202 1.00 80.56 142 ILE A CA 1
ATOM 1110 C C . ILE A 1 142 ? 20.324 2.262 -17.010 1.00 80.56 142 ILE A C 1
ATOM 1112 O O . ILE A 1 142 ? 20.644 3.272 -17.637 1.00 80.56 142 ILE A O 1
ATOM 1116 N N . SER A 1 143 ? 19.331 2.252 -16.130 1.00 81.12 143 SER A N 1
ATOM 1117 C CA . SER A 1 143 ? 18.631 3.445 -15.667 1.00 81.12 143 SER A CA 1
ATOM 1118 C C . SER A 1 143 ? 18.798 3.597 -14.161 1.00 81.12 143 SER A C 1
ATOM 1120 O O . SER A 1 143 ? 18.861 2.619 -13.413 1.00 81.12 143 SER A O 1
ATOM 1122 N N . THR A 1 144 ? 18.911 4.843 -13.716 1.00 84.75 144 THR A N 1
ATOM 1123 C CA . THR A 1 144 ? 19.002 5.194 -12.303 1.00 84.75 144 THR A CA 1
ATOM 1124 C C . THR A 1 144 ? 17.910 6.189 -11.970 1.00 84.75 144 THR A C 1
ATOM 1126 O O . THR A 1 144 ? 17.632 7.118 -12.731 1.00 84.75 144 THR A O 1
ATOM 1129 N N . ASP A 1 145 ? 17.278 5.981 -10.828 1.00 84.69 145 ASP A N 1
ATOM 1130 C CA . ASP A 1 145 ? 16.183 6.813 -10.380 1.00 84.69 145 ASP A CA 1
ATOM 1131 C C . ASP A 1 145 ? 16.220 7.014 -8.872 1.00 84.69 145 ASP A C 1
ATOM 1133 O O . ASP A 1 145 ? 16.785 6.214 -8.127 1.00 84.69 145 ASP A O 1
ATOM 1137 N N . LEU A 1 146 ? 15.604 8.096 -8.424 1.00 89.38 146 LEU A N 1
ATOM 1138 C CA . LEU A 1 146 ? 15.380 8.378 -7.017 1.00 89.38 146 LEU A CA 1
ATOM 1139 C C . LEU A 1 146 ? 13.891 8.261 -6.743 1.00 89.38 146 LEU A C 1
ATOM 1141 O O . LEU A 1 146 ? 13.072 8.799 -7.484 1.00 89.38 146 LEU A O 1
ATOM 1145 N N . PHE A 1 147 ? 13.541 7.600 -5.650 1.00 89.62 147 PHE A N 1
ATOM 1146 C CA . PHE A 1 147 ? 12.167 7.488 -5.198 1.00 89.62 147 PHE A CA 1
ATOM 1147 C C . PHE A 1 147 ? 12.039 7.982 -3.765 1.00 89.62 147 PHE A C 1
ATOM 1149 O O . PHE A 1 147 ? 12.973 7.932 -2.960 1.00 89.62 147 PHE A O 1
ATOM 1156 N N . THR A 1 148 ? 10.855 8.477 -3.442 1.00 92.12 148 THR A N 1
ATOM 1157 C CA . THR A 1 148 ? 10.532 8.919 -2.091 1.00 92.12 148 THR A CA 1
ATOM 1158 C C . THR A 1 148 ? 9.076 8.630 -1.786 1.00 92.12 148 THR A C 1
ATOM 1160 O O . THR A 1 148 ? 8.223 8.657 -2.674 1.00 92.12 148 THR A O 1
ATOM 1163 N N . SER A 1 149 ? 8.783 8.335 -0.529 1.00 92.69 149 SER A N 1
ATOM 1164 C CA . SER A 1 149 ? 7.420 8.247 -0.035 1.00 92.69 149 SER A CA 1
ATOM 1165 C C . SER A 1 149 ? 7.297 8.874 1.343 1.00 92.69 149 SER A C 1
ATOM 1167 O O . SER A 1 149 ? 8.237 8.899 2.139 1.00 92.69 149 SER A O 1
ATOM 1169 N N . ALA A 1 150 ? 6.116 9.405 1.626 1.00 95.19 150 ALA A N 1
ATOM 1170 C CA . ALA A 1 150 ? 5.753 9.937 2.927 1.00 95.19 150 ALA A CA 1
ATOM 1171 C C . ALA A 1 150 ? 4.355 9.442 3.275 1.00 95.19 150 ALA A C 1
ATOM 1173 O O . ALA A 1 150 ? 3.467 9.449 2.428 1.00 95.19 150 ALA A O 1
ATOM 1174 N N . GLY A 1 151 ? 4.154 9.009 4.512 1.00 95.56 151 GLY A N 1
ATOM 1175 C CA . GLY A 1 151 ? 2.874 8.484 4.957 1.00 95.56 151 GLY A CA 1
ATOM 1176 C C . GLY A 1 151 ? 2.524 8.927 6.363 1.00 95.56 151 GLY A C 1
ATOM 1177 O O . GLY A 1 151 ? 3.390 8.971 7.237 1.00 95.56 151 GLY A O 1
ATOM 1178 N N . ILE A 1 152 ? 1.252 9.219 6.585 1.00 95.81 152 ILE A N 1
ATOM 1179 C CA . ILE A 1 152 ? 0.671 9.470 7.898 1.00 95.81 152 ILE A CA 1
ATOM 1180 C C . ILE A 1 152 ? -0.423 8.439 8.153 1.00 95.81 152 ILE A C 1
ATOM 1182 O O . ILE A 1 152 ? -1.254 8.170 7.295 1.00 95.81 152 ILE A O 1
ATOM 1186 N N . SER A 1 153 ? -0.403 7.859 9.342 1.00 95.44 153 SER A N 1
ATOM 1187 C CA . SER A 1 153 ? -1.370 6.872 9.797 1.00 95.44 153 SER A CA 1
ATOM 1188 C C . SER A 1 153 ? -1.921 7.343 11.129 1.00 95.44 153 SER A C 1
ATOM 1190 O O . SER A 1 153 ? -1.162 7.576 12.074 1.00 95.44 153 SER A O 1
ATOM 1192 N N . THR A 1 154 ? -3.229 7.543 11.203 1.00 95.06 154 THR A N 1
ATOM 1193 C CA . THR A 1 154 ? -3.931 7.907 12.429 1.00 95.06 154 THR A CA 1
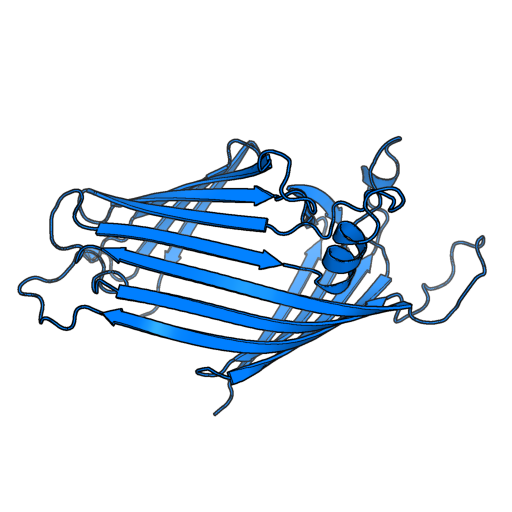ATOM 1194 C C . THR A 1 154 ? -4.944 6.826 12.752 1.00 95.06 154 THR A C 1
ATOM 1196 O O . THR A 1 154 ? -5.731 6.399 11.916 1.00 95.06 154 THR A O 1
ATOM 1199 N N . GLN A 1 155 ? -4.909 6.360 13.989 1.00 93.81 155 GLN A N 1
ATOM 1200 C CA . GLN A 1 155 ? -5.784 5.327 14.502 1.00 93.81 155 GLN A CA 1
ATOM 1201 C C . GLN A 1 155 ? -6.418 5.838 15.786 1.00 93.81 155 GLN A C 1
ATOM 1203 O O . GLN A 1 155 ? -5.722 6.185 16.745 1.00 93.81 155 GLN A O 1
ATOM 1208 N N . LEU A 1 156 ? -7.740 5.865 15.791 1.00 91.19 156 LEU A N 1
ATOM 1209 C CA . LEU A 1 156 ? -8.572 6.274 16.904 1.00 91.19 156 LEU A CA 1
ATOM 1210 C C . LEU A 1 156 ? -9.397 5.073 17.361 1.00 91.19 156 LEU A C 1
ATOM 1212 O O . LEU A 1 156 ? -9.800 4.245 16.545 1.00 91.19 156 LEU A O 1
ATOM 1216 N N . GLY A 1 157 ? -9.654 5.004 18.665 1.00 86.50 157 GLY A N 1
ATOM 1217 C CA . GLY A 1 157 ? -10.478 3.948 19.236 1.00 86.50 157 GLY A CA 1
ATOM 1218 C C . GLY A 1 157 ? -9.729 2.718 19.711 1.00 86.50 157 GLY A C 1
ATOM 1219 O O . GLY A 1 157 ? -8.623 2.411 19.262 1.00 86.50 157 GLY A O 1
ATOM 1220 N N . HIS A 1 158 ? -10.368 2.006 20.632 1.00 85.00 158 HIS A N 1
ATOM 1221 C CA . HIS A 1 158 ? -9.763 0.889 21.350 1.00 85.00 158 HIS A CA 1
ATOM 1222 C C . HIS A 1 158 ? -10.347 -0.475 20.964 1.00 85.00 158 HIS A C 1
ATOM 1224 O O . HIS A 1 158 ? -9.891 -1.481 21.499 1.00 85.00 158 HIS A O 1
ATOM 1230 N N . PHE A 1 159 ? -11.313 -0.534 20.035 1.00 83.12 159 PHE A N 1
ATOM 1231 C CA . PHE A 1 159 ? -12.021 -1.768 19.647 1.00 83.12 159 PHE A CA 1
ATOM 1232 C C . PHE A 1 159 ? -12.728 -2.477 20.819 1.00 83.12 159 PHE A C 1
ATOM 1234 O O . PHE A 1 159 ? -12.845 -3.700 20.848 1.00 83.12 159 PHE A O 1
ATOM 1241 N N . GLN A 1 160 ? -13.206 -1.727 21.806 1.00 83.44 160 GLN A N 1
ATOM 1242 C CA . GLN A 1 160 ? -13.925 -2.234 22.975 1.00 83.44 160 GLN A CA 1
ATOM 1243 C C . GLN A 1 160 ? -15.442 -2.127 22.831 1.00 83.44 160 GLN A C 1
ATOM 1245 O O . GLN A 1 160 ? -16.173 -2.976 23.342 1.00 83.44 160 GLN A O 1
ATOM 1250 N N . ARG A 1 161 ? -15.944 -1.074 22.178 1.00 85.50 161 ARG A N 1
ATOM 1251 C CA . ARG A 1 161 ? -17.392 -0.886 22.023 1.00 85.50 161 ARG A CA 1
ATOM 1252 C C . ARG A 1 161 ? -17.934 -1.754 20.898 1.00 85.50 161 ARG A C 1
ATOM 1254 O O . ARG A 1 161 ? -17.245 -2.093 19.938 1.00 85.50 161 ARG A O 1
ATOM 1261 N N . TRP A 1 162 ? -19.216 -2.079 21.019 1.00 84.62 162 TRP A N 1
ATOM 1262 C CA . TRP A 1 162 ? -19.932 -2.889 20.040 1.00 84.62 162 TRP A CA 1
ATOM 1263 C C . TRP A 1 162 ? -20.098 -2.210 18.684 1.00 84.62 162 TRP A C 1
ATOM 1265 O O . TRP A 1 162 ? -20.264 -2.926 17.711 1.00 84.62 162 TRP A O 1
ATOM 1275 N N . PHE A 1 163 ? -20.058 -0.880 18.591 1.00 87.44 163 PHE A N 1
ATOM 1276 C CA . PHE A 1 163 ? -20.253 -0.155 17.334 1.00 87.44 163 PHE A CA 1
ATOM 1277 C C . PHE A 1 163 ? -19.374 1.092 17.299 1.00 87.44 163 PHE A C 1
ATOM 1279 O O . PHE A 1 163 ? -19.255 1.777 18.317 1.00 87.44 163 PHE A O 1
ATOM 1286 N N . LEU A 1 164 ? -18.821 1.391 16.118 1.00 86.75 164 LEU A N 1
ATOM 1287 C CA . LEU A 1 164 ? -18.114 2.637 15.798 1.00 86.75 164 LEU A CA 1
ATOM 1288 C C . LEU A 1 164 ? -17.021 3.047 16.801 1.00 86.75 164 LEU A C 1
ATOM 1290 O O . LEU A 1 164 ? -16.784 4.237 16.995 1.00 86.75 164 LEU A O 1
ATOM 1294 N N . ASP A 1 165 ? -16.358 2.088 17.451 1.00 89.25 165 ASP A N 1
ATOM 1295 C CA . ASP A 1 165 ? -15.306 2.422 18.412 1.00 89.25 165 ASP A CA 1
ATOM 1296 C C . ASP A 1 165 ? -14.008 2.770 17.705 1.00 89.25 165 ASP A C 1
ATOM 1298 O O . ASP A 1 165 ? -13.300 3.666 18.140 1.00 89.25 165 ASP A O 1
ATOM 1302 N N . PHE A 1 166 ? -13.702 2.056 16.621 1.00 90.81 166 PHE A N 1
ATOM 1303 C CA . PHE A 1 166 ? -12.447 2.184 15.899 1.00 90.81 166 PHE A CA 1
ATOM 1304 C C . PHE A 1 166 ? -12.601 2.868 14.547 1.00 90.81 166 PHE A C 1
ATOM 1306 O O . PHE A 1 166 ? -13.438 2.478 13.727 1.00 90.81 166 PHE A O 1
ATOM 1313 N N . SER A 1 167 ? -11.699 3.810 14.294 1.00 93.75 167 SER A N 1
ATOM 1314 C CA . SER A 1 167 ? -11.511 4.456 13.001 1.00 93.75 167 SER A CA 1
ATOM 1315 C C . SER A 1 167 ? -10.021 4.598 12.724 1.00 93.75 167 SER A C 1
ATOM 1317 O O . SER A 1 167 ? -9.261 5.056 13.579 1.00 93.75 167 SER A O 1
ATOM 1319 N N . LYS A 1 168 ? -9.594 4.261 11.514 1.00 94.50 168 LYS A N 1
ATOM 1320 C CA . LYS A 1 168 ? -8.214 4.419 11.070 1.00 94.50 168 LYS A CA 1
ATOM 1321 C C . LYS A 1 168 ? -8.177 5.101 9.715 1.00 94.50 168 LYS A C 1
ATOM 1323 O O . LYS A 1 168 ? -8.958 4.771 8.827 1.00 94.50 168 LYS A O 1
ATOM 1328 N N . LEU A 1 169 ? -7.276 6.059 9.577 1.00 96.31 169 LEU A N 1
ATOM 1329 C CA . LEU A 1 169 ? -7.008 6.775 8.345 1.00 96.31 169 LEU A CA 1
ATOM 1330 C C . LEU A 1 169 ? -5.515 6.656 8.051 1.00 96.31 169 LEU A C 1
ATOM 1332 O O . LEU A 1 169 ? -4.687 7.151 8.815 1.00 96.31 169 LEU A O 1
ATOM 1336 N N . ASP A 1 170 ? -5.180 6.032 6.933 1.00 95.62 170 ASP A N 1
ATOM 1337 C CA . ASP A 1 170 ? -3.819 5.988 6.419 1.00 95.62 170 ASP A CA 1
ATOM 1338 C C . ASP A 1 170 ? -3.765 6.779 5.115 1.00 95.62 170 ASP A C 1
ATOM 1340 O O . ASP A 1 170 ? -4.611 6.616 4.241 1.00 95.62 170 ASP A O 1
ATOM 1344 N N . ALA A 1 171 ? -2.783 7.658 4.978 1.00 96.25 171 ALA A N 1
ATOM 1345 C CA . ALA A 1 171 ? -2.551 8.418 3.761 1.00 96.25 171 ALA A CA 1
ATOM 1346 C C . ALA A 1 171 ? -1.070 8.348 3.405 1.00 96.25 171 ALA A C 1
ATOM 1348 O O . ALA A 1 171 ? -0.214 8.693 4.219 1.00 96.25 171 ALA A O 1
ATOM 1349 N N . HIS A 1 172 ? -0.773 7.913 2.185 1.00 93.56 172 HIS A N 1
ATOM 1350 C CA . HIS A 1 172 ? 0.572 7.695 1.673 1.00 93.56 172 HIS A CA 1
ATOM 1351 C C . HIS A 1 172 ? 0.740 8.406 0.336 1.00 93.56 172 HIS A C 1
ATOM 1353 O O . HIS A 1 172 ? -0.041 8.214 -0.587 1.00 93.56 172 HIS A O 1
ATOM 1359 N N . LEU A 1 173 ? 1.783 9.215 0.220 1.00 92.88 173 LEU A N 1
ATOM 1360 C CA . LEU A 1 173 ? 2.237 9.815 -1.025 1.00 92.88 173 LEU A CA 1
ATOM 1361 C C . LEU A 1 173 ? 3.467 9.040 -1.489 1.00 92.88 173 LEU A C 1
ATOM 1363 O O . LEU A 1 173 ? 4.451 8.992 -0.748 1.00 92.88 173 LEU A O 1
ATOM 1367 N N . ASN A 1 174 ? 3.451 8.492 -2.704 1.00 89.88 174 ASN A N 1
ATOM 1368 C CA . ASN A 1 174 ? 4.647 7.916 -3.314 1.00 89.88 174 ASN A CA 1
ATOM 1369 C C . ASN A 1 174 ? 5.036 8.678 -4.579 1.00 89.88 174 ASN A C 1
ATOM 1371 O O . ASN A 1 174 ? 4.213 9.058 -5.412 1.00 89.88 174 ASN A O 1
ATOM 1375 N N . ILE A 1 175 ? 6.339 8.878 -4.720 1.00 87.06 175 ILE A N 1
ATOM 1376 C CA . ILE A 1 175 ? 6.979 9.509 -5.863 1.00 87.06 175 ILE A CA 1
ATOM 1377 C C . ILE A 1 175 ? 7.964 8.484 -6.410 1.00 87.06 175 ILE A C 1
ATOM 1379 O O . ILE A 1 175 ? 9.015 8.238 -5.818 1.00 87.06 175 ILE A O 1
ATOM 1383 N N . GLY A 1 176 ? 7.590 7.849 -7.521 1.00 76.69 176 GLY A N 1
ATOM 1384 C CA . GLY A 1 176 ? 8.363 6.753 -8.106 1.00 76.69 176 GLY A CA 1
ATOM 1385 C C . GLY A 1 176 ? 9.634 7.193 -8.835 1.00 76.69 176 GLY A C 1
ATOM 1386 O O . GLY A 1 176 ? 10.520 6.363 -8.992 1.00 76.69 176 GLY A O 1
ATOM 1387 N N . SER A 1 177 ? 9.704 8.455 -9.277 1.00 79.44 177 SER A N 1
ATOM 1388 C CA . SER A 1 177 ? 10.835 9.014 -10.026 1.00 79.44 177 SER A CA 1
ATOM 1389 C C . SER A 1 177 ? 10.993 10.515 -9.785 1.00 79.44 177 SER A C 1
ATOM 1391 O O . SER A 1 177 ? 10.264 11.331 -10.351 1.00 79.44 177 SER A O 1
ATOM 1393 N N . VAL A 1 178 ? 11.945 10.911 -8.941 1.00 79.38 178 VAL A N 1
ATOM 1394 C CA . VAL A 1 178 ? 12.197 12.329 -8.635 1.00 79.38 178 VAL A CA 1
ATOM 1395 C C . VAL A 1 178 ? 12.828 13.041 -9.830 1.00 79.38 178 VAL A C 1
ATOM 1397 O O . VAL A 1 178 ? 12.476 14.186 -10.107 1.00 79.38 178 VAL A O 1
ATOM 1400 N N . ASN A 1 179 ? 13.712 12.370 -10.572 1.00 74.00 179 ASN A N 1
ATOM 1401 C CA . ASN A 1 179 ? 14.400 12.979 -11.711 1.00 74.00 179 ASN A CA 1
ATOM 1402 C C . ASN A 1 179 ? 13.417 13.347 -12.822 1.00 74.00 179 ASN A C 1
ATOM 1404 O O . ASN A 1 179 ? 13.420 14.478 -13.310 1.00 74.00 179 ASN A O 1
ATOM 1408 N N . THR A 1 180 ? 12.540 12.416 -13.198 1.00 71.88 180 THR A N 1
ATOM 1409 C CA . THR A 1 180 ? 11.566 12.684 -14.261 1.00 71.88 180 THR A CA 1
ATOM 1410 C C . THR A 1 180 ? 10.475 13.648 -13.800 1.00 71.88 180 THR A C 1
ATOM 1412 O O . THR A 1 180 ? 10.059 14.502 -14.583 1.00 71.88 180 THR A O 1
ATOM 1415 N N . LEU A 1 181 ? 10.088 13.616 -12.518 1.00 72.06 181 LEU A N 1
ATOM 1416 C CA . LEU A 1 181 ? 9.187 14.612 -11.940 1.00 72.06 181 LEU A CA 1
ATOM 1417 C C . LEU A 1 181 ? 9.795 16.022 -11.993 1.00 72.06 181 LEU A C 1
ATOM 1419 O O . LEU A 1 181 ? 9.135 16.945 -12.471 1.00 72.06 181 LEU A O 1
ATOM 1423 N N . ALA A 1 182 ? 11.056 16.192 -11.590 1.00 76.19 182 ALA A N 1
ATOM 1424 C CA . ALA A 1 182 ? 11.751 17.478 -11.650 1.00 76.19 182 ALA A CA 1
ATOM 1425 C C . ALA A 1 182 ? 11.866 18.000 -13.092 1.00 76.19 182 ALA A C 1
ATOM 1427 O O . ALA A 1 182 ? 11.557 19.164 -13.355 1.00 76.19 182 ALA A O 1
ATOM 1428 N N . MET A 1 183 ? 12.223 17.129 -14.044 1.00 72.19 183 MET A N 1
ATOM 1429 C CA . MET A 1 183 ? 12.252 17.479 -15.469 1.00 72.19 183 MET A CA 1
ATOM 1430 C C . MET A 1 183 ? 10.868 17.875 -15.996 1.00 72.19 183 MET A C 1
ATOM 1432 O O . MET A 1 183 ? 10.760 18.838 -16.753 1.00 72.19 183 MET A O 1
ATOM 1436 N N . SER A 1 184 ? 9.805 17.180 -15.580 1.00 69.12 184 SER A N 1
ATOM 1437 C CA . SER A 1 184 ? 8.433 17.475 -16.015 1.00 69.12 184 SER A CA 1
ATOM 1438 C C . SER A 1 184 ? 7.897 18.807 -15.472 1.00 69.12 184 SER A C 1
ATOM 1440 O O . SER A 1 184 ? 7.157 19.500 -16.170 1.00 69.12 184 SER A O 1
ATOM 1442 N N . LEU A 1 185 ? 8.305 19.198 -14.260 1.00 73.75 185 LEU A N 1
ATOM 1443 C CA . LEU A 1 185 ? 8.001 20.509 -13.683 1.00 73.75 185 LEU A CA 1
ATOM 1444 C C . LEU A 1 185 ? 8.766 21.632 -14.396 1.00 73.75 185 LEU A C 1
ATOM 1446 O O . LEU A 1 185 ? 8.206 22.703 -14.623 1.00 73.75 185 LEU A O 1
ATOM 1450 N N . HIS A 1 186 ? 10.026 21.381 -14.762 1.00 71.06 186 HIS A N 1
ATOM 1451 C CA . HIS A 1 186 ? 10.889 22.366 -15.414 1.00 71.06 186 HIS A CA 1
ATOM 1452 C C . HIS A 1 186 ? 10.532 22.582 -16.896 1.00 71.06 186 HIS A C 1
ATOM 1454 O O . HIS A 1 186 ? 10.424 23.719 -17.347 1.00 71.06 186 HIS A O 1
ATOM 1460 N N . ASN A 1 187 ? 10.300 21.508 -17.657 1.00 65.31 187 ASN A N 1
ATOM 1461 C CA . ASN A 1 187 ? 10.060 21.543 -19.105 1.00 65.31 187 ASN A CA 1
ATOM 1462 C C . ASN A 1 187 ? 8.636 21.083 -19.458 1.00 65.31 187 ASN A C 1
ATOM 1464 O O . ASN A 1 187 ? 8.437 20.128 -20.212 1.00 65.31 187 ASN A O 1
ATOM 1468 N N . SER A 1 188 ? 7.637 21.805 -18.943 1.00 57.47 188 SER A N 1
ATOM 1469 C CA . SER A 1 188 ? 6.205 21.492 -19.122 1.00 57.47 188 SER A CA 1
ATOM 1470 C C . SER A 1 188 ? 5.712 21.415 -20.582 1.00 57.47 188 SER A C 1
ATOM 1472 O O . SER A 1 188 ? 4.647 20.851 -20.826 1.00 57.47 188 SER A O 1
ATOM 1474 N N . ASN A 1 189 ? 6.480 21.927 -21.554 1.00 54.91 189 ASN A N 1
ATOM 1475 C CA . ASN A 1 189 ? 6.062 22.050 -22.956 1.00 54.91 189 ASN A CA 1
ATOM 1476 C C . ASN A 1 189 ? 6.606 20.969 -23.916 1.00 54.91 189 ASN A C 1
ATOM 1478 O O . ASN A 1 189 ? 6.177 20.957 -25.066 1.00 54.91 189 ASN A O 1
ATOM 1482 N N . GLN A 1 190 ? 7.538 20.090 -23.511 1.00 44.62 190 GLN A N 1
ATOM 1483 C CA . GLN A 1 190 ? 8.258 19.226 -24.475 1.00 44.62 190 GLN A CA 1
ATOM 1484 C C . GLN A 1 190 ? 8.417 17.743 -24.121 1.00 44.62 190 GLN A C 1
ATOM 1486 O O . GLN A 1 190 ? 8.884 16.984 -24.969 1.00 44.62 190 GLN A O 1
ATOM 1491 N N . LEU A 1 191 ? 8.029 17.285 -22.931 1.00 49.03 191 LEU A N 1
ATOM 1492 C CA . LEU A 1 191 ? 8.136 15.859 -22.627 1.00 49.03 191 LEU A CA 1
ATOM 1493 C C . LEU A 1 191 ? 6.933 15.087 -23.171 1.00 49.03 191 LEU A C 1
ATOM 1495 O O . LEU A 1 191 ? 5.781 15.352 -22.818 1.00 49.03 191 LEU A O 1
ATOM 1499 N N . ASN A 1 192 ? 7.245 14.116 -24.034 1.00 45.53 192 ASN A N 1
ATOM 1500 C CA . ASN A 1 192 ? 6.355 13.025 -24.399 1.00 45.53 192 ASN A CA 1
ATOM 1501 C C . ASN A 1 192 ? 5.723 12.495 -23.105 1.00 45.53 192 ASN A C 1
ATOM 1503 O O . ASN A 1 192 ? 6.429 12.299 -22.114 1.00 45.53 192 ASN A O 1
ATOM 1507 N N . LYS A 1 193 ? 4.392 12.392 -23.072 1.00 46.03 193 LYS A N 1
ATOM 1508 C CA . LYS A 1 193 ? 3.628 12.092 -21.855 1.00 46.03 193 LYS A CA 1
ATOM 1509 C C . LYS A 1 193 ? 3.843 10.632 -21.455 1.00 46.03 193 LYS A C 1
ATOM 1511 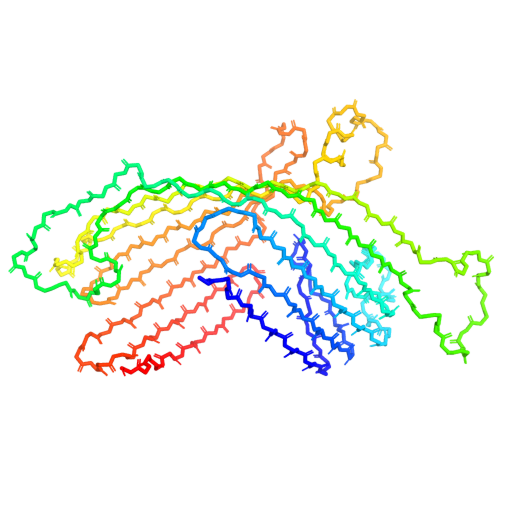O O . LYS A 1 193 ? 2.947 9.804 -21.586 1.00 46.03 193 LYS A O 1
ATOM 1516 N N . ASP A 1 194 ? 5.016 10.305 -20.941 1.00 50.12 194 ASP A N 1
ATOM 1517 C CA . ASP A 1 194 ? 5.267 9.025 -20.301 1.00 50.12 194 ASP A CA 1
ATOM 1518 C C . ASP A 1 194 ? 4.643 9.090 -18.908 1.00 50.12 194 ASP A C 1
ATOM 1520 O O . ASP A 1 194 ? 5.267 9.434 -17.907 1.00 50.12 194 ASP A O 1
ATOM 1524 N N . PHE A 1 195 ? 3.340 8.793 -18.851 1.00 48.84 195 PHE A N 1
ATOM 1525 C CA . PHE A 1 195 ? 2.532 8.850 -17.631 1.00 48.84 195 PHE A CA 1
ATOM 1526 C C . PHE A 1 195 ? 2.944 7.834 -16.539 1.00 48.84 195 PHE A C 1
ATOM 1528 O O . PHE A 1 195 ? 2.210 7.648 -15.576 1.00 48.84 195 PHE A O 1
ATOM 1535 N N . SER A 1 196 ? 4.074 7.129 -16.665 1.00 52.66 196 SER A N 1
ATOM 1536 C CA . SER A 1 196 ? 4.521 6.095 -15.711 1.00 52.66 196 SER A CA 1
ATOM 1537 C C . SER A 1 196 ? 5.143 6.647 -14.420 1.00 52.66 196 SER A C 1
ATOM 1539 O O . SER A 1 196 ? 5.425 5.875 -13.496 1.00 52.66 196 SER A O 1
ATOM 1541 N N . ASN A 1 197 ? 5.374 7.963 -14.358 1.00 61.44 197 ASN A N 1
ATOM 1542 C CA . ASN A 1 197 ? 6.227 8.591 -13.344 1.00 61.44 197 ASN A CA 1
ATOM 1543 C C . ASN A 1 197 ? 5.525 9.681 -12.518 1.00 61.44 197 ASN A C 1
ATOM 1545 O O . ASN A 1 197 ? 6.174 10.436 -11.795 1.00 61.44 197 ASN A O 1
ATOM 1549 N N . PHE A 1 198 ? 4.199 9.767 -12.615 1.00 74.00 198 PHE A N 1
ATOM 1550 C CA . PHE A 1 198 ? 3.418 10.706 -11.822 1.00 74.00 198 PHE A CA 1
ATOM 1551 C C . PHE A 1 198 ? 3.365 10.299 -10.342 1.00 74.00 198 PHE A C 1
ATOM 1553 O O . PHE A 1 198 ? 3.351 9.102 -10.034 1.00 74.00 198 PHE A O 1
ATOM 1560 N N . PRO A 1 199 ? 3.332 11.273 -9.414 1.00 85.06 199 PRO A N 1
ATOM 1561 C CA . PRO A 1 199 ? 3.147 10.970 -8.007 1.00 85.06 199 PRO A CA 1
ATOM 1562 C C . PRO A 1 199 ? 1.760 10.367 -7.782 1.00 85.06 199 PRO A C 1
ATOM 1564 O O . PRO A 1 199 ? 0.783 10.761 -8.423 1.00 85.06 199 PRO A O 1
ATOM 1567 N N . ASN A 1 200 ? 1.664 9.418 -6.857 1.00 88.38 200 ASN A N 1
ATOM 1568 C CA . ASN A 1 200 ? 0.395 8.822 -6.471 1.00 88.38 200 ASN A CA 1
ATOM 1569 C C . ASN A 1 200 ? 0.123 9.030 -4.981 1.00 88.38 200 ASN A C 1
ATOM 1571 O O . ASN A 1 200 ? 1.031 9.056 -4.152 1.00 88.38 200 ASN A O 1
ATOM 1575 N N . VAL A 1 201 ? -1.151 9.208 -4.653 1.00 91.94 201 VAL A N 1
ATOM 1576 C CA . VAL A 1 201 ? -1.639 9.302 -3.281 1.00 91.94 201 VAL A CA 1
ATOM 1577 C C . VAL A 1 201 ? -2.564 8.130 -3.045 1.00 91.94 201 VAL A C 1
ATOM 1579 O O . VAL A 1 201 ? -3.540 7.950 -3.765 1.00 91.94 201 VAL A O 1
ATOM 1582 N N . GLU A 1 202 ? -2.260 7.342 -2.033 1.00 93.94 202 GLU A N 1
ATOM 1583 C CA . GLU A 1 202 ? -3.097 6.258 -1.556 1.00 93.94 202 GLU A CA 1
ATOM 1584 C C . GLU A 1 202 ? -3.703 6.671 -0.218 1.00 93.94 202 GLU A C 1
ATOM 1586 O O . GLU A 1 202 ? -2.985 7.076 0.695 1.00 93.94 202 GLU A O 1
ATOM 1591 N N . VAL A 1 203 ? -5.028 6.626 -0.123 1.00 95.50 203 VAL A N 1
ATOM 1592 C CA . VAL A 1 203 ? -5.779 6.930 1.092 1.00 95.50 203 VAL A CA 1
ATOM 1593 C C . VAL A 1 203 ? -6.632 5.729 1.447 1.00 95.50 203 VAL A C 1
ATOM 1595 O O . VAL A 1 203 ? -7.500 5.317 0.676 1.00 95.50 203 VAL A O 1
ATOM 1598 N N . THR A 1 204 ? -6.407 5.218 2.645 1.00 96.44 204 THR A N 1
ATOM 1599 C CA . THR A 1 204 ? -7.153 4.134 3.261 1.00 96.44 204 THR A CA 1
ATOM 1600 C C . THR A 1 204 ? -7.955 4.684 4.424 1.00 96.44 204 THR A C 1
ATOM 1602 O O . THR A 1 204 ? -7.415 5.329 5.320 1.00 96.44 204 THR A O 1
ATOM 1605 N N . PHE A 1 205 ? -9.244 4.379 4.451 1.00 96.50 205 PHE A N 1
ATOM 1606 C CA . PHE A 1 205 ? -10.100 4.605 5.602 1.00 96.50 205 PHE A CA 1
ATOM 1607 C C . PHE A 1 205 ? -10.669 3.276 6.078 1.00 96.50 205 PHE A C 1
ATOM 1609 O O . PHE A 1 205 ? -11.201 2.508 5.283 1.00 96.50 205 PHE A O 1
ATOM 1616 N N . GLN A 1 206 ? -10.584 3.003 7.371 1.00 95.31 206 GLN A N 1
ATOM 1617 C CA . GLN A 1 206 ? -11.115 1.797 7.987 1.00 95.31 206 GLN A CA 1
ATOM 1618 C C . GLN A 1 206 ? -11.975 2.175 9.189 1.00 95.31 206 GLN A C 1
ATOM 1620 O O . GLN A 1 206 ? -11.587 3.005 10.006 1.00 95.31 206 GLN A O 1
ATOM 1625 N N . GLN A 1 207 ? -13.137 1.546 9.305 1.00 94.88 207 GLN A N 1
ATOM 1626 C CA . GLN A 1 207 ? -14.132 1.819 10.330 1.00 94.88 207 GLN A CA 1
ATOM 1627 C C . GLN A 1 207 ? -14.690 0.508 10.875 1.00 94.88 207 GLN A C 1
ATOM 1629 O O . GLN A 1 207 ? -15.174 -0.338 10.119 1.00 94.88 207 GLN A O 1
ATOM 1634 N N . GLN A 1 208 ? -14.691 0.359 12.197 1.00 93.06 208 GLN A N 1
ATOM 1635 C CA . GLN A 1 208 ? -15.442 -0.710 12.846 1.00 93.06 208 GLN A CA 1
ATOM 1636 C C . GLN A 1 208 ? -16.933 -0.435 12.689 1.00 93.06 208 GLN A C 1
ATOM 1638 O O . GLN A 1 208 ? -17.419 0.623 13.091 1.00 93.06 208 GLN A O 1
ATOM 1643 N N . VAL A 1 209 ? -17.651 -1.402 12.123 1.00 91.88 209 VAL A N 1
ATOM 1644 C CA . VAL A 1 209 ? -19.101 -1.321 11.932 1.00 91.88 209 VAL A CA 1
ATOM 1645 C C . VAL A 1 209 ? -19.787 -1.843 13.185 1.00 91.88 209 VAL A C 1
ATOM 1647 O O . VAL A 1 209 ? -20.470 -1.088 13.870 1.00 91.88 209 VAL A O 1
ATOM 1650 N N . ALA A 1 210 ? -19.545 -3.114 13.515 1.00 90.38 210 ALA A N 1
ATOM 1651 C CA . ALA A 1 210 ? -20.127 -3.789 14.666 1.00 90.38 210 ALA A CA 1
ATOM 1652 C C . ALA A 1 210 ? -19.194 -4.899 15.174 1.00 90.38 210 ALA A C 1
ATOM 1654 O O . ALA A 1 210 ? -18.686 -5.672 14.370 1.00 90.38 210 ALA A O 1
ATOM 1655 N N . GLY A 1 211 ? -18.974 -5.021 16.484 1.00 86.75 211 GLY A N 1
ATOM 1656 C CA . GLY A 1 211 ? -18.151 -6.073 17.095 1.00 86.75 211 GLY A CA 1
ATOM 1657 C C . GLY A 1 211 ? -16.802 -6.270 16.372 1.00 86.75 211 GLY A C 1
ATOM 1658 O O . GLY A 1 211 ? -16.067 -5.296 16.212 1.00 86.75 211 GLY A O 1
ATOM 1659 N N . PRO A 1 212 ? -16.470 -7.486 15.891 1.00 86.88 212 PRO A N 1
ATOM 1660 C CA . PRO A 1 212 ? -15.227 -7.770 15.162 1.00 86.88 212 PRO A CA 1
ATOM 1661 C C . PRO A 1 212 ? -15.264 -7.417 13.659 1.00 86.88 212 PRO A C 1
ATOM 1663 O O . PRO A 1 212 ? -14.345 -7.792 12.928 1.00 86.88 212 PRO A O 1
ATOM 1666 N N . PHE A 1 213 ? -16.331 -6.775 13.172 1.00 89.81 213 PHE A N 1
ATOM 1667 C CA . PHE A 1 213 ? -16.514 -6.433 11.760 1.00 89.81 213 PHE A CA 1
ATOM 1668 C C . PHE A 1 213 ? -16.020 -5.022 11.450 1.00 89.81 213 PHE A C 1
ATOM 1670 O O . PHE A 1 213 ? -16.372 -4.054 12.134 1.00 89.81 213 PHE A O 1
ATOM 1677 N N . CYS A 1 214 ? -15.250 -4.886 10.375 1.00 91.56 214 CYS A N 1
ATOM 1678 C CA . CYS A 1 214 ? -14.742 -3.608 9.891 1.00 91.56 214 CYS A CA 1
ATOM 1679 C C . CYS A 1 214 ? -14.975 -3.450 8.400 1.00 91.56 214 CYS A C 1
ATOM 1681 O O . CYS A 1 214 ? -14.710 -4.359 7.621 1.00 91.56 214 CYS A O 1
ATOM 1683 N N . ALA A 1 215 ? -15.413 -2.262 8.009 1.00 94.56 215 ALA A N 1
ATOM 1684 C CA . ALA A 1 215 ? -15.390 -1.835 6.625 1.00 94.56 215 ALA A CA 1
ATOM 1685 C C . ALA A 1 215 ? -14.112 -1.035 6.384 1.00 94.56 215 ALA A C 1
ATOM 1687 O O . ALA A 1 215 ? -13.691 -0.240 7.226 1.00 94.56 215 ALA A O 1
ATOM 1688 N N . ARG A 1 216 ? -13.500 -1.235 5.228 1.00 95.25 216 ARG A N 1
ATOM 1689 C CA . ARG A 1 216 ? -12.314 -0.527 4.775 1.00 95.25 216 ARG A CA 1
ATOM 1690 C C . ARG A 1 216 ? -12.531 -0.054 3.346 1.00 95.25 216 ARG A C 1
ATOM 1692 O O . ARG A 1 216 ? -13.160 -0.734 2.544 1.00 95.25 216 ARG A O 1
ATOM 1699 N N . VAL A 1 217 ? -12.025 1.128 3.042 1.00 96.75 217 VAL A N 1
ATOM 1700 C CA . VAL A 1 217 ? -12.057 1.734 1.718 1.00 96.75 217 VAL A CA 1
ATOM 1701 C C . VAL A 1 217 ? -10.646 2.185 1.396 1.00 96.75 217 VAL A C 1
ATOM 1703 O O . VAL A 1 217 ? -10.089 3.019 2.105 1.00 96.75 217 VAL A O 1
ATOM 1706 N N . ASP A 1 218 ? -10.082 1.630 0.335 1.00 95.12 218 ASP A N 1
ATOM 1707 C CA . ASP A 1 218 ? -8.784 2.005 -0.209 1.00 95.12 218 ASP A CA 1
ATOM 1708 C C . ASP A 1 218 ? -9.002 2.775 -1.506 1.00 95.12 218 ASP A C 1
ATOM 1710 O O . ASP A 1 218 ? -9.699 2.316 -2.410 1.00 95.12 218 ASP A O 1
ATOM 1714 N N . SER A 1 219 ? -8.417 3.962 -1.601 1.00 93.94 219 SER A N 1
ATOM 1715 C CA . SER A 1 219 ? -8.524 4.838 -2.763 1.00 93.94 219 SER A CA 1
ATOM 1716 C C . SER A 1 219 ? -7.141 5.269 -3.218 1.00 93.94 219 SER A C 1
ATOM 1718 O O . SER A 1 219 ? -6.309 5.678 -2.410 1.00 93.94 219 SER A O 1
ATOM 1720 N N . ARG A 1 220 ? -6.883 5.182 -4.520 1.00 91.25 220 ARG A N 1
ATOM 1721 C CA . ARG A 1 220 ? -5.619 5.592 -5.126 1.00 91.25 220 ARG A CA 1
ATOM 1722 C C . ARG A 1 220 ? -5.875 6.680 -6.150 1.00 91.25 220 ARG A C 1
ATOM 1724 O O . ARG A 1 220 ? -6.676 6.516 -7.068 1.00 91.25 220 ARG A O 1
ATOM 1731 N N . PHE A 1 221 ? -5.154 7.779 -6.013 1.00 89.62 221 PHE A N 1
ATOM 1732 C CA . PHE A 1 221 ? -5.214 8.932 -6.893 1.00 89.62 221 PHE A CA 1
ATOM 1733 C C . PHE A 1 221 ? -3.867 9.120 -7.578 1.00 89.62 221 PHE A C 1
ATOM 1735 O O . PHE A 1 221 ? -2.826 9.090 -6.924 1.00 89.62 221 PHE A O 1
ATOM 1742 N N . MET A 1 222 ? -3.880 9.367 -8.884 1.00 86.56 222 MET A N 1
ATOM 1743 C CA . MET A 1 222 ? -2.711 9.894 -9.581 1.00 86.56 222 MET A CA 1
ATOM 1744 C C . MET A 1 222 ? -2.774 11.416 -9.611 1.00 86.56 222 MET A C 1
ATOM 1746 O O . MET A 1 222 ? -3.818 12.019 -9.882 1.00 86.56 222 MET A O 1
ATOM 1750 N N . LEU A 1 223 ? -1.634 12.033 -9.342 1.00 82.94 223 LEU A N 1
ATOM 1751 C CA . LEU A 1 223 ? -1.446 13.471 -9.385 1.00 82.94 223 LEU A CA 1
ATOM 1752 C C . LEU A 1 223 ? -0.794 13.853 -10.711 1.00 82.94 223 LEU A C 1
ATOM 1754 O O . LEU A 1 223 ? 0.155 13.216 -11.152 1.00 82.94 223 LEU A O 1
ATOM 1758 N N . ASP A 1 224 ? -1.266 14.924 -11.337 1.00 75.06 224 ASP A N 1
ATOM 1759 C CA . ASP A 1 224 ? -0.551 15.500 -12.476 1.00 75.06 224 ASP A CA 1
ATOM 1760 C C . ASP A 1 224 ? 0.775 16.118 -12.003 1.00 75.06 224 ASP A C 1
ATOM 1762 O O . ASP A 1 224 ? 0.838 16.689 -10.912 1.00 75.06 224 ASP A O 1
ATOM 1766 N N . SER A 1 225 ? 1.822 16.068 -12.828 1.00 66.00 225 SER A N 1
ATOM 1767 C CA . SER A 1 225 ? 3.148 16.593 -12.460 1.00 66.00 225 SER A CA 1
ATOM 1768 C C . SER A 1 225 ? 3.097 18.081 -12.176 1.00 66.00 225 SER A C 1
ATOM 1770 O O . SER A 1 225 ? 3.840 18.575 -11.339 1.00 66.00 225 SER A O 1
ATOM 1772 N N . THR A 1 226 ? 2.196 18.799 -12.848 1.00 65.81 226 THR A N 1
ATOM 1773 C CA . THR A 1 226 ? 2.029 20.238 -12.664 1.00 65.81 226 THR A CA 1
ATOM 1774 C C . THR A 1 226 ? 1.196 20.604 -11.438 1.00 65.81 226 THR A C 1
ATOM 1776 O O . THR A 1 226 ? 1.102 21.789 -11.132 1.00 65.81 226 THR A O 1
ATOM 1779 N N . PHE A 1 227 ? 0.560 19.636 -10.759 1.00 68.44 227 PHE A N 1
ATOM 1780 C CA . PHE A 1 227 ? -0.395 19.839 -9.654 1.00 68.44 227 PHE A CA 1
ATOM 1781 C C . PHE A 1 227 ? -1.546 20.824 -9.956 1.00 68.44 227 PHE A C 1
ATOM 1783 O O . PHE A 1 227 ? -2.282 21.224 -9.057 1.00 68.44 227 PHE A O 1
ATOM 1790 N N . LYS A 1 228 ? -1.731 21.224 -11.222 1.00 70.75 228 LYS A N 1
ATOM 1791 C CA . LYS A 1 228 ? -2.753 22.195 -11.651 1.00 70.75 228 LYS A CA 1
ATOM 1792 C C . LYS A 1 228 ? -4.078 21.533 -12.014 1.00 70.75 228 LYS A C 1
ATOM 1794 O O . LYS A 1 228 ? -5.116 22.191 -12.005 1.00 70.75 228 LYS A O 1
ATOM 1799 N N . LYS A 1 229 ? -4.052 20.248 -12.370 1.00 75.31 229 LYS A N 1
ATOM 1800 C CA . LYS A 1 229 ? -5.247 19.467 -12.706 1.00 75.31 229 LYS A CA 1
ATOM 1801 C C . LYS A 1 229 ? -5.775 18.733 -11.482 1.00 75.31 229 LYS A C 1
ATOM 1803 O O . LYS A 1 229 ? -5.025 18.414 -10.562 1.00 75.31 229 LYS A O 1
ATOM 1808 N N . ARG A 1 230 ? -7.079 18.445 -11.494 1.00 79.81 230 ARG A N 1
ATOM 1809 C CA . ARG A 1 230 ? -7.705 17.617 -10.459 1.00 79.81 230 ARG A CA 1
ATOM 1810 C C . ARG A 1 230 ? -7.042 16.230 -10.438 1.00 79.81 230 ARG A C 1
ATOM 1812 O O . ARG A 1 230 ? -6.826 15.683 -11.521 1.00 79.81 230 ARG A O 1
ATOM 1819 N N . PRO A 1 231 ? -6.749 15.669 -9.250 1.00 83.06 231 PRO A N 1
ATOM 1820 C CA . PRO A 1 231 ? -6.263 14.299 -9.136 1.00 83.06 231 PRO A CA 1
ATOM 1821 C C . PRO A 1 231 ? -7.236 13.336 -9.815 1.00 83.06 231 PRO A C 1
ATOM 1823 O O . PRO A 1 231 ? -8.451 13.455 -9.635 1.00 83.06 231 PRO A O 1
ATOM 1826 N N . SER A 1 232 ? -6.716 12.392 -10.594 1.00 86.19 232 SER A N 1
ATOM 1827 C CA . SER A 1 232 ? -7.540 11.354 -11.210 1.00 86.19 232 SER A CA 1
ATOM 1828 C C . SER A 1 232 ? -7.613 10.149 -10.283 1.00 86.19 232 SER A C 1
ATOM 1830 O O . SER A 1 232 ? -6.573 9.605 -9.904 1.00 86.19 232 SER A O 1
ATOM 1832 N N . LEU A 1 233 ? -8.826 9.717 -9.937 1.00 88.06 233 LEU A N 1
ATOM 1833 C CA . LEU A 1 233 ? -9.034 8.445 -9.250 1.00 88.06 233 LEU A CA 1
ATOM 1834 C C . LEU A 1 233 ? -8.574 7.317 -10.178 1.00 88.06 233 LEU A C 1
ATOM 1836 O O . LEU A 1 233 ? -9.063 7.195 -11.299 1.00 88.06 233 LEU A O 1
ATOM 1840 N N . GLN A 1 234 ? -7.602 6.544 -9.717 1.00 84.94 234 GLN A N 1
ATOM 1841 C CA . GLN A 1 234 ? -7.027 5.427 -10.450 1.00 84.94 234 GLN A CA 1
ATOM 1842 C C . GLN A 1 234 ? -7.659 4.108 -10.029 1.00 84.94 234 GLN A C 1
ATOM 1844 O O . GLN A 1 234 ? -7.902 3.245 -10.865 1.00 84.94 234 GLN A O 1
ATOM 1849 N N . ASP A 1 235 ? -7.880 3.949 -8.730 1.00 88.38 235 ASP A N 1
ATOM 1850 C CA . ASP A 1 235 ? -8.345 2.696 -8.167 1.00 88.38 235 ASP A CA 1
ATOM 1851 C C . ASP A 1 235 ? -9.132 2.966 -6.888 1.00 88.38 235 ASP A C 1
ATOM 1853 O O . ASP A 1 235 ? -8.838 3.894 -6.128 1.00 88.38 235 ASP A O 1
ATOM 1857 N N . LEU A 1 236 ? -10.152 2.149 -6.678 1.00 92.56 236 LEU A N 1
ATOM 1858 C CA . LEU A 1 236 ? -11.026 2.186 -5.522 1.00 92.56 236 LEU A CA 1
ATOM 1859 C C . LEU A 1 236 ? -11.338 0.744 -5.162 1.00 92.56 236 LEU A C 1
ATOM 1861 O O . LEU A 1 236 ? -11.778 -0.021 -6.019 1.00 92.56 236 LEU A O 1
ATOM 1865 N N . THR A 1 237 ? -11.092 0.374 -3.913 1.00 94.06 237 THR A N 1
ATOM 1866 C CA . THR A 1 237 ? -11.335 -0.971 -3.399 1.00 94.06 237 THR A CA 1
ATOM 1867 C C . THR A 1 237 ? -12.095 -0.870 -2.085 1.00 94.06 237 THR A C 1
ATOM 1869 O O . THR A 1 237 ? -11.695 -0.157 -1.167 1.00 94.06 237 THR A O 1
ATOM 1872 N N . TYR A 1 238 ? -13.213 -1.579 -2.006 1.00 95.44 238 TYR A N 1
ATOM 1873 C CA . TYR A 1 238 ? -13.994 -1.753 -0.793 1.00 95.44 238 TYR A CA 1
ATOM 1874 C C . TYR A 1 238 ? -13.643 -3.092 -0.179 1.00 95.44 238 TYR A C 1
ATOM 1876 O O . TYR A 1 238 ? -13.653 -4.105 -0.869 1.00 95.44 238 TYR A O 1
ATOM 1884 N N . SER A 1 239 ? -13.383 -3.101 1.116 1.00 94.88 239 SER A N 1
ATOM 1885 C CA . SER A 1 239 ? -12.962 -4.281 1.849 1.00 94.88 239 SER A CA 1
ATOM 1886 C C . SER A 1 239 ? -13.815 -4.444 3.100 1.00 94.88 239 SER A C 1
ATOM 1888 O O . SER A 1 239 ? -14.189 -3.476 3.762 1.00 94.88 239 SER A O 1
ATOM 1890 N N . PHE A 1 240 ? -14.133 -5.684 3.431 1.00 94.50 240 PHE A N 1
ATOM 1891 C CA . PHE A 1 240 ? -14.844 -6.074 4.631 1.00 94.50 240 PHE A CA 1
ATOM 1892 C C . PHE A 1 240 ? -14.002 -7.095 5.381 1.00 94.50 240 PHE A C 1
ATOM 1894 O O . PHE A 1 240 ? -13.647 -8.147 4.849 1.00 94.50 240 PHE A O 1
ATOM 1901 N N . GLU A 1 241 ? -13.665 -6.765 6.619 1.00 91.38 241 GLU A N 1
ATOM 1902 C CA . GLU A 1 241 ? -12.823 -7.578 7.480 1.00 91.38 241 GLU A CA 1
ATOM 1903 C C . GLU A 1 241 ? -13.645 -8.122 8.643 1.00 91.38 241 GLU A C 1
ATOM 1905 O O . GLU A 1 241 ? -14.386 -7.392 9.305 1.00 91.38 241 GLU A O 1
ATOM 1910 N N . TRP A 1 242 ? -13.471 -9.408 8.923 1.00 87.62 242 TRP A N 1
ATOM 1911 C CA . TRP A 1 242 ? -14.032 -10.071 10.086 1.00 87.62 242 TRP A CA 1
ATOM 1912 C C . TRP A 1 242 ? -12.925 -10.819 10.819 1.00 87.62 242 TRP A C 1
ATOM 1914 O O . TRP A 1 242 ? -12.275 -11.698 10.257 1.00 87.62 242 TRP A O 1
ATOM 1924 N N . SER A 1 243 ? -12.670 -10.432 12.068 1.00 80.94 243 SER A N 1
ATOM 1925 C CA . SER A 1 243 ? -11.615 -11.026 12.903 1.00 80.94 243 SER A CA 1
ATOM 1926 C C . SER A 1 243 ? -12.168 -11.393 14.285 1.00 80.94 243 SER A C 1
ATOM 1928 O O . SER A 1 243 ? -11.959 -10.653 15.245 1.00 80.94 243 SER A O 1
ATOM 1930 N N . PRO A 1 244 ? -12.947 -12.484 14.399 1.00 70.56 244 PRO A N 1
ATOM 1931 C CA . PRO A 1 244 ? -13.530 -12.910 15.664 1.00 70.56 244 PRO A CA 1
ATOM 1932 C C . PRO A 1 244 ? -12.468 -13.532 16.578 1.00 70.56 244 PRO A C 1
ATOM 1934 O O . PRO A 1 244 ? -11.832 -14.530 16.244 1.00 70.56 244 PRO A O 1
ATOM 1937 N N . GLU A 1 245 ? -12.330 -12.994 17.787 1.00 66.38 245 GLU A N 1
ATOM 1938 C CA . GLU A 1 245 ? -11.388 -13.529 18.774 1.00 66.38 245 GLU A CA 1
ATOM 1939 C C . GLU A 1 245 ? -11.740 -14.965 19.222 1.00 66.38 245 GLU A C 1
ATOM 1941 O O . GLU A 1 245 ? -10.853 -15.772 19.507 1.00 66.38 245 GLU A O 1
ATOM 1946 N N . SER A 1 246 ? -13.032 -15.317 19.226 1.00 59.41 246 SER A N 1
ATOM 1947 C CA . SER A 1 246 ? -13.548 -16.625 19.662 1.00 59.41 246 SER A CA 1
ATOM 1948 C C . SER A 1 246 ? -13.050 -17.805 18.829 1.00 59.41 246 SER A C 1
ATOM 1950 O O . SER A 1 246 ? -12.988 -18.920 19.340 1.00 59.41 246 SER A O 1
ATOM 1952 N N . PHE A 1 247 ? -12.685 -17.570 17.567 1.00 58.53 247 PHE A N 1
ATOM 1953 C CA . PHE A 1 247 ? -12.206 -18.619 16.667 1.00 58.53 247 PHE A CA 1
ATOM 1954 C C . PHE A 1 247 ? -10.696 -18.765 16.646 1.00 58.53 247 PHE A C 1
ATOM 1956 O O . PHE A 1 247 ? -10.206 -19.564 15.861 1.00 58.53 247 PHE A O 1
ATOM 1963 N N . GLY A 1 248 ? -9.975 -18.043 17.513 1.00 55.06 248 GLY A N 1
ATOM 1964 C CA . GLY A 1 248 ? -8.543 -18.219 17.677 1.00 55.06 248 GLY A CA 1
ATOM 1965 C C . GLY A 1 248 ? -7.828 -18.143 16.337 1.00 55.06 248 GLY A C 1
ATOM 1966 O O . GLY A 1 248 ? -7.475 -19.171 15.771 1.00 55.06 248 GLY A O 1
ATOM 1967 N N . ALA A 1 249 ? -7.559 -16.912 15.893 1.00 66.75 249 ALA A N 1
ATOM 1968 C CA . ALA A 1 249 ? -6.612 -16.641 14.818 1.00 66.75 249 ALA A CA 1
ATOM 1969 C C . ALA A 1 249 ? -7.172 -16.760 13.373 1.00 66.75 249 ALA A C 1
ATOM 1971 O O . ALA A 1 249 ? -6.416 -16.652 12.415 1.00 66.75 249 ALA A O 1
ATOM 1972 N N . LEU A 1 250 ? -8.494 -16.874 13.182 1.00 79.38 250 LEU A N 1
ATOM 1973 C CA . LEU A 1 250 ? -9.127 -16.722 11.861 1.00 79.38 250 LEU A CA 1
ATOM 1974 C C . LEU A 1 250 ? -9.405 -15.241 11.541 1.00 79.38 250 LEU A C 1
ATOM 1976 O O . LEU A 1 250 ? -10.130 -14.565 12.271 1.00 79.38 250 LEU A O 1
ATOM 1980 N N . LYS A 1 251 ? -8.886 -14.757 10.410 1.00 86.31 251 LYS A N 1
ATOM 1981 C CA . LYS A 1 251 ? -9.224 -13.460 9.815 1.00 86.31 251 LYS A CA 1
ATOM 1982 C C . LYS A 1 251 ? -9.778 -13.673 8.412 1.00 86.31 251 LYS A C 1
ATOM 1984 O O . LYS A 1 251 ? -9.105 -14.230 7.552 1.00 86.31 251 LYS A O 1
ATOM 1989 N N . VAL A 1 252 ? -10.995 -13.201 8.181 1.00 89.94 252 VAL A N 1
ATOM 1990 C CA . VAL A 1 252 ? -11.637 -13.215 6.866 1.00 89.94 252 VAL A CA 1
ATOM 1991 C C . VAL A 1 252 ? -11.599 -11.809 6.293 1.00 89.94 252 VAL A C 1
ATOM 1993 O O . VAL A 1 252 ? -11.981 -10.854 6.970 1.00 89.94 252 VAL A O 1
ATOM 1996 N N . VAL A 1 253 ? -11.131 -11.678 5.057 1.00 92.31 253 VAL A N 1
ATOM 1997 C CA . VAL A 1 253 ? -11.094 -10.410 4.326 1.00 92.31 253 VAL A CA 1
ATOM 1998 C C . VAL A 1 253 ? -11.753 -10.624 2.977 1.00 92.31 253 VAL A C 1
ATOM 2000 O O . VAL A 1 253 ? -11.258 -11.395 2.166 1.00 92.31 253 VAL A O 1
ATOM 2003 N N . ALA A 1 254 ? -12.864 -9.946 2.726 1.00 95.06 254 ALA A N 1
ATOM 2004 C CA . ALA A 1 254 ? -13.466 -9.875 1.401 1.00 95.06 254 ALA A CA 1
ATOM 2005 C C . ALA A 1 254 ? -13.206 -8.489 0.822 1.00 95.06 254 ALA A C 1
ATOM 2007 O O . ALA A 1 254 ? -13.401 -7.502 1.524 1.00 95.06 254 ALA A O 1
ATOM 2008 N N . TRP A 1 255 ? -12.787 -8.393 -0.433 1.00 95.62 255 TRP A N 1
ATOM 2009 C CA . TRP A 1 255 ? -12.598 -7.113 -1.104 1.00 95.62 255 TRP A CA 1
ATOM 2010 C C . TRP A 1 255 ? -13.194 -7.111 -2.505 1.00 95.62 255 TRP A C 1
ATOM 2012 O O . TRP A 1 255 ? -13.336 -8.151 -3.146 1.00 95.62 255 TRP A O 1
ATOM 2022 N N . TYR A 1 256 ? -13.558 -5.920 -2.967 1.00 94.44 256 TYR A N 1
ATOM 2023 C CA . TYR A 1 256 ? -14.143 -5.670 -4.273 1.00 94.44 256 TYR A CA 1
ATOM 2024 C C . TYR A 1 256 ? -13.679 -4.318 -4.818 1.00 94.44 256 TYR A C 1
ATOM 2026 O O . TYR A 1 256 ? -13.808 -3.290 -4.152 1.00 94.44 256 TYR A O 1
ATOM 2034 N N . SER A 1 257 ? -13.168 -4.307 -6.047 1.00 92.56 257 SER A N 1
ATOM 2035 C CA . SER A 1 257 ? -12.775 -3.101 -6.771 1.00 92.56 257 SER A CA 1
ATOM 2036 C C . SER A 1 257 ? -13.766 -2.841 -7.911 1.00 92.56 257 SER A C 1
ATOM 2038 O O . SER A 1 257 ? -13.697 -3.514 -8.943 1.00 92.56 257 SER A O 1
ATOM 2040 N N . PRO A 1 258 ? -14.691 -1.867 -7.787 1.00 89.50 258 PRO A N 1
ATOM 2041 C CA . PRO A 1 258 ? -15.658 -1.564 -8.846 1.00 89.50 258 PRO A CA 1
ATOM 2042 C C . PRO A 1 258 ? -15.008 -1.076 -10.140 1.00 89.50 258 PRO A C 1
ATOM 2044 O O . PRO A 1 258 ? -15.557 -1.298 -11.212 1.00 89.50 258 PRO A O 1
ATOM 2047 N N . MET A 1 259 ? -13.848 -0.416 -10.058 1.00 86.56 259 MET A N 1
ATOM 2048 C CA . MET A 1 259 ? -13.145 0.087 -11.243 1.00 86.56 259 MET A CA 1
ATOM 2049 C C . MET A 1 259 ? -12.558 -1.044 -12.087 1.00 86.56 259 MET A C 1
ATOM 2051 O O . MET A 1 259 ? -12.437 -0.903 -13.300 1.00 86.56 259 MET A O 1
ATOM 2055 N N . ARG A 1 260 ? -12.223 -2.166 -11.444 1.00 83.25 260 ARG A N 1
ATOM 2056 C CA . ARG A 1 260 ? -11.690 -3.364 -12.098 1.00 83.25 260 ARG A CA 1
ATOM 2057 C C . ARG A 1 260 ? -12.747 -4.435 -12.340 1.00 83.25 260 ARG A C 1
ATOM 2059 O O . ARG A 1 260 ? -12.509 -5.340 -13.126 1.00 83.25 260 ARG A O 1
ATOM 2066 N N . ASN A 1 261 ? -13.915 -4.312 -11.705 1.00 88.56 261 ASN A N 1
ATOM 2067 C CA . ASN A 1 261 ? -14.949 -5.344 -11.675 1.00 88.56 261 ASN A CA 1
ATOM 2068 C C . ASN A 1 261 ? -14.403 -6.693 -11.163 1.00 88.56 261 ASN A C 1
ATOM 2070 O O . ASN A 1 261 ? -14.712 -7.758 -11.692 1.00 88.56 261 ASN A O 1
ATOM 2074 N N . GLU A 1 262 ? -13.560 -6.628 -10.131 1.00 90.56 262 GLU A N 1
ATOM 2075 C CA . GLU A 1 262 ? -12.884 -7.780 -9.534 1.00 90.56 262 GLU A CA 1
ATOM 2076 C C . GLU A 1 262 ? -13.117 -7.815 -8.028 1.00 90.56 262 GLU A C 1
ATOM 2078 O O . GLU A 1 262 ? -13.239 -6.777 -7.374 1.00 90.56 262 GLU A O 1
ATOM 2083 N N . GLY A 1 263 ? -13.141 -9.017 -7.463 1.00 91.12 263 GLY A N 1
ATOM 2084 C CA . GLY A 1 263 ? -13.219 -9.216 -6.027 1.00 91.12 263 GLY A CA 1
ATOM 2085 C C . GLY A 1 263 ? -12.614 -10.545 -5.613 1.00 91.12 263 GLY A C 1
ATOM 2086 O O . GLY A 1 263 ? -12.462 -11.461 -6.422 1.00 91.12 263 GLY A O 1
ATOM 2087 N N . MET A 1 264 ? -12.268 -10.647 -4.339 1.00 94.00 264 MET A N 1
ATOM 2088 C CA . MET A 1 264 ? -11.689 -11.848 -3.752 1.00 94.00 264 MET A CA 1
ATOM 2089 C C . MET A 1 264 ? -12.098 -11.943 -2.289 1.00 94.00 264 MET A C 1
ATOM 2091 O O . MET A 1 264 ? -12.357 -10.942 -1.621 1.00 94.00 264 MET A O 1
ATOM 2095 N N . MET A 1 265 ? -12.125 -13.170 -1.789 1.00 94.19 265 MET A N 1
ATOM 2096 C CA . MET A 1 265 ? -12.287 -13.466 -0.378 1.00 94.19 265 MET A CA 1
ATOM 2097 C C . MET A 1 265 ? -11.089 -14.289 0.082 1.00 94.19 265 MET A C 1
ATOM 2099 O O . MET A 1 265 ? -10.786 -15.331 -0.493 1.00 94.19 265 MET A O 1
ATOM 2103 N N . GLU A 1 266 ? -10.404 -13.805 1.107 1.00 92.31 266 GLU A N 1
ATOM 2104 C CA . GLU A 1 266 ? -9.221 -14.419 1.687 1.00 92.31 266 GLU A CA 1
ATOM 2105 C C . GLU A 1 266 ? -9.522 -14.868 3.120 1.00 92.31 266 GLU A C 1
ATOM 2107 O O . GLU A 1 266 ? -10.081 -14.118 3.926 1.00 92.31 266 GLU A O 1
ATOM 2112 N N . PHE A 1 267 ? -9.122 -16.096 3.442 1.00 89.19 267 PHE A N 1
ATOM 2113 C CA . PHE A 1 267 ? -9.207 -16.667 4.780 1.00 89.19 267 PHE A CA 1
ATOM 2114 C C . PHE A 1 267 ? -7.787 -16.845 5.306 1.00 89.19 267 PHE A C 1
ATOM 2116 O O . PHE A 1 267 ? -7.016 -17.640 4.772 1.00 89.19 267 PHE A O 1
ATOM 2123 N N . ARG A 1 268 ? -7.431 -16.101 6.350 1.00 84.12 268 ARG A N 1
ATOM 2124 C CA . ARG A 1 268 ? -6.122 -16.174 6.998 1.00 84.12 268 A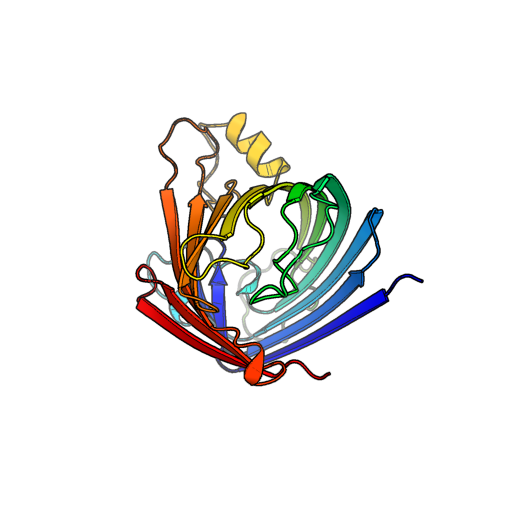RG A CA 1
ATOM 2125 C C . ARG A 1 268 ? -6.259 -16.901 8.324 1.00 84.12 268 ARG A C 1
ATOM 2127 O O . ARG A 1 268 ? -6.968 -16.433 9.211 1.00 84.12 268 ARG A O 1
ATOM 2134 N N . LEU A 1 269 ? -5.568 -18.026 8.447 1.00 81.06 269 LEU A N 1
ATOM 2135 C CA . LEU A 1 269 ? -5.352 -18.723 9.710 1.00 81.06 269 LEU A CA 1
ATOM 2136 C C . LEU A 1 269 ? -4.001 -18.258 10.250 1.00 81.06 269 LEU A C 1
ATOM 2138 O O . LEU A 1 269 ? -2.963 -18.513 9.648 1.00 81.06 269 LEU A O 1
ATOM 2142 N N . LEU A 1 270 ? -4.022 -17.508 11.340 1.00 67.00 270 LEU A N 1
ATOM 2143 C CA . LEU A 1 270 ? -2.829 -17.073 12.046 1.00 67.00 270 LEU A CA 1
ATOM 2144 C C . LEU A 1 270 ? -2.376 -18.241 12.938 1.00 67.00 270 LEU A C 1
ATOM 2146 O O . LEU A 1 270 ? -3.110 -18.694 13.810 1.00 67.00 270 LEU A O 1
ATOM 2150 N N . GLU A 1 271 ? -1.189 -18.781 12.695 1.00 54.72 271 GLU A N 1
ATOM 2151 C CA . GLU A 1 271 ? -0.627 -19.806 13.578 1.00 54.72 271 GLU A CA 1
ATOM 2152 C C . GLU A 1 271 ? -0.243 -19.166 14.925 1.00 54.72 271 GLU A C 1
ATOM 2154 O O . GLU A 1 271 ? 0.139 -17.992 14.975 1.00 54.72 271 GLU A O 1
ATOM 2159 N N . LYS A 1 272 ? -0.466 -19.895 16.022 1.00 50.59 272 LYS A N 1
ATOM 2160 C CA . LYS A 1 272 ? -0.480 -19.363 17.391 1.00 50.59 272 LYS A CA 1
ATOM 2161 C C . LYS A 1 272 ? 0.879 -19.443 18.073 1.00 50.59 272 LYS A C 1
ATOM 2163 O O . LYS A 1 272 ? 1.545 -20.485 17.905 1.00 50.59 272 LYS A O 1
#

Radius of gyration: 21.93 Å; chains: 1; bounding box: 45×42×69 Å

InterPro domains:
  IPR022244 Protein of unknown function DUF3769 [PF12600] (146-269)
  IPR044160 Protein TRIGALACTOSYLDIACYLGLYCEROL 4-like [PTHR34954] (2-271)

Sequence (272 aa):
MKHHDLHLQAAWNDKCVDRRGAYWNIPHAASVDLVSHGFSGIAYRVGLYHSSGISEDSTREGAGQLPLGALPGICGQAALYWEKKKEIWKDRRSQPHKPFNLLDSCPRVLLSGVIGGLVTAENLRGGDRQERLVLRDSFPRISTDLFTSAGISTQLGHFQRWFLDFSKLDAHLNIGSVNTLAMSLHNSNQLNKDFSNFPNVEVTFQQQVAGPFCARVDSRFMLDSTFKKRPSLQDLTYSFEWSPESFGALKVVAWYSPMRNEGMMEFRLLEK

Organism: Ceratopteris richardii (NCBI:txid49495)

pLDDT: mean 78.2, std 15.7, range [36.34, 96.75]